Protein AF-A0A182T1Q7-F1 (afdb_monomer)

pLDDT: mean 73.11, std 17.96, range [37.94, 95.44]

Solvent-accessible surface area (backbone atoms only — not comparable to full-a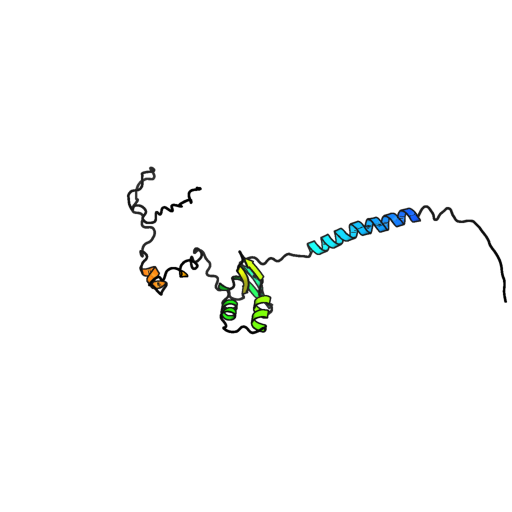tom values): 12013 Å² total; per-residue (Å²): 140,80,90,78,86,77,90,84,83,87,88,81,84,71,78,68,68,71,58,58,62,63,55,55,53,56,60,60,55,50,55,68,52,49,52,57,51,53,50,51,53,54,54,72,70,57,73,84,77,73,49,47,85,74,28,81,38,66,34,89,87,69,46,68,22,32,18,35,48,42,86,34,19,61,66,58,40,56,60,69,68,46,95,71,76,52,72,66,54,52,53,48,57,61,63,26,47,44,39,68,57,98,90,40,60,21,28,42,23,74,71,55,64,70,73,82,71,91,58,86,78,81,76,65,89,67,58,85,82,51,93,62,95,59,92,45,77,64,60,57,53,69,72,48,72,92,72,76,88,73,61,77,77,88,71,81,96,75,80,73,83,82,61,92,70,36,57,72,84,72,79,86,87,82,86,85,77,82,80,86,126

Radius of gyration: 37.59 Å; Cα contacts (8 Å, |Δi|>4): 127; chains: 1; bounding box: 82×81×107 Å

Mean predicted aligned error: 21.12 Å

Nearest PDB structures (foldseek):
  2xxl-assembly2_B  TM=9.310E-01  e=2.106E-04  Drosophila melanogaster
  2ikd-assembly1_A  TM=7.292E-01  e=1.838E-03  Manduca sexta

Structure (mmCIF, N/CA/C/O backbone):
data_AF-A0A182T1Q7-F1
#
_entry.id   AF-A0A182T1Q7-F1
#
loop_
_atom_site.group_PDB
_atom_site.id
_atom_site.type_symbol
_atom_site.label_atom_id
_atom_site.label_alt_id
_atom_site.label_comp_id
_atom_site.label_asym_id
_atom_site.label_entity_id
_atom_site.label_seq_id
_atom_site.pdbx_PDB_ins_code
_atom_site.Cartn_x
_atom_site.Cartn_y
_atom_site.Cartn_z
_atom_site.occupancy
_atom_site.B_iso_or_equiv
_atom_site.auth_seq_id
_atom_site.auth_comp_id
_atom_site.auth_asym_id
_atom_site.auth_atom_id
_atom_site.pdbx_PDB_model_num
ATOM 1 N N . MET A 1 1 ? 41.523 34.444 76.329 1.00 39.97 1 MET A N 1
ATOM 2 C CA . MET A 1 1 ? 41.908 35.821 75.942 1.00 39.97 1 MET A CA 1
ATOM 3 C C . MET A 1 1 ? 41.413 36.038 74.516 1.00 39.97 1 MET A C 1
ATOM 5 O O . MET A 1 1 ? 41.794 35.246 73.678 1.00 39.97 1 MET A O 1
ATOM 9 N N . ASN A 1 2 ? 40.506 36.943 74.156 1.00 37.94 2 ASN A N 1
ATOM 10 C CA . ASN A 1 2 ? 40.087 38.202 74.760 1.00 37.94 2 ASN A CA 1
ATOM 11 C C . ASN A 1 2 ? 38.593 38.455 74.512 1.00 37.94 2 ASN A C 1
ATOM 13 O O . ASN A 1 2 ? 38.055 38.093 73.469 1.00 37.94 2 ASN A O 1
ATOM 17 N N . TRP A 1 3 ? 37.972 39.114 75.486 1.00 41.25 3 TRP A N 1
ATOM 18 C CA . TRP A 1 3 ? 36.783 39.941 75.320 1.00 41.25 3 TRP A CA 1
ATOM 19 C C . TRP A 1 3 ? 37.101 41.145 74.434 1.00 41.25 3 TRP A C 1
ATOM 21 O O . TRP A 1 3 ? 38.115 41.781 74.688 1.00 41.25 3 TRP A O 1
ATOM 31 N N . TRP A 1 4 ? 36.204 41.503 73.514 1.00 43.41 4 TRP A N 1
ATOM 32 C CA . TRP A 1 4 ? 35.824 42.895 73.247 1.00 43.41 4 TRP A CA 1
ATOM 33 C C . TRP A 1 4 ? 34.365 42.930 72.759 1.00 43.41 4 TRP A C 1
ATOM 35 O O . TRP A 1 4 ? 34.015 42.395 71.712 1.00 43.41 4 TRP A O 1
ATOM 45 N N . ASN A 1 5 ? 33.535 43.543 73.604 1.00 45.47 5 ASN A N 1
ATOM 46 C CA . ASN A 1 5 ? 32.266 44.229 73.332 1.00 45.47 5 ASN A CA 1
ATOM 47 C C . ASN A 1 5 ? 32.398 45.194 72.120 1.00 45.47 5 ASN A C 1
ATOM 49 O O . ASN A 1 5 ? 33.513 45.493 71.717 1.00 45.47 5 ASN A O 1
ATOM 53 N N . CYS A 1 6 ? 31.393 45.830 71.516 1.00 40.25 6 CYS A N 1
ATOM 54 C CA . CYS A 1 6 ? 29.957 46.001 71.723 1.00 40.25 6 CYS A CA 1
ATOM 55 C C . CYS A 1 6 ? 29.395 46.651 70.436 1.00 40.25 6 CYS A C 1
ATOM 57 O O . CYS A 1 6 ? 30.120 47.353 69.741 1.00 40.25 6 CYS A O 1
ATOM 59 N N . LEU A 1 7 ? 28.099 46.443 70.196 1.00 42.62 7 LEU A N 1
ATOM 60 C CA . LEU A 1 7 ? 27.113 47.357 69.590 1.00 42.62 7 LEU A CA 1
ATOM 61 C C . LEU A 1 7 ? 27.583 48.692 68.959 1.00 42.62 7 LEU A C 1
ATOM 63 O O . LEU A 1 7 ? 28.030 49.579 69.677 1.00 42.62 7 LEU A O 1
ATOM 67 N N . ASP A 1 8 ? 27.201 48.901 67.694 1.00 41.19 8 ASP A N 1
ATOM 68 C CA . ASP A 1 8 ? 26.557 50.146 67.225 1.00 41.19 8 ASP A CA 1
ATOM 69 C C . ASP A 1 8 ? 25.638 49.805 66.033 1.00 41.19 8 ASP A C 1
ATOM 71 O O . ASP A 1 8 ? 26.082 49.384 64.969 1.00 41.19 8 ASP A O 1
ATOM 75 N N . ARG A 1 9 ? 24.368 49.476 66.281 1.00 41.75 9 ARG A N 1
ATOM 76 C CA . ARG A 1 9 ? 23.187 50.338 66.096 1.00 41.75 9 ARG A CA 1
ATOM 77 C C . ARG A 1 9 ? 23.256 51.384 64.971 1.00 41.75 9 ARG A C 1
ATOM 79 O O . ARG A 1 9 ? 23.840 52.444 65.085 1.00 41.75 9 ARG A O 1
ATOM 86 N N . THR A 1 10 ? 22.377 51.117 64.004 1.00 47.59 10 THR A N 1
ATOM 87 C CA . THR A 1 10 ? 21.448 52.064 63.366 1.00 47.59 10 THR A CA 1
ATOM 88 C C . THR A 1 10 ? 22.014 53.044 62.355 1.00 47.59 10 THR A C 1
ATOM 90 O O . THR A 1 10 ? 22.507 54.103 62.713 1.00 47.59 10 THR A O 1
ATOM 93 N N . GLY A 1 11 ? 21.724 52.768 61.082 1.00 43.47 11 GLY A N 1
ATOM 94 C CA . GLY A 1 11 ? 21.575 53.841 60.108 1.00 43.47 11 GLY A CA 1
ATOM 95 C C . GLY A 1 11 ? 21.734 53.443 58.653 1.00 43.47 11 GLY A C 1
ATOM 96 O O . GLY A 1 11 ? 22.524 54.090 57.996 1.00 43.47 11 GLY A O 1
ATOM 97 N N . ASP A 1 12 ? 21.018 52.430 58.142 1.00 42.16 12 ASP A N 1
ATOM 98 C CA . ASP A 1 12 ? 20.758 52.382 56.689 1.00 42.16 12 ASP A CA 1
ATOM 99 C C . ASP A 1 12 ? 19.610 51.423 56.313 1.00 42.16 12 ASP A C 1
ATOM 101 O O . ASP A 1 12 ? 19.779 50.390 55.672 1.00 42.16 12 ASP A O 1
ATOM 105 N N . ARG A 1 13 ? 18.411 51.684 56.850 1.00 45.72 13 ARG A N 1
ATOM 106 C CA . ARG A 1 13 ? 17.224 50.813 56.698 1.00 45.72 13 ARG A CA 1
ATOM 107 C C . ARG A 1 13 ? 16.236 51.314 55.637 1.00 45.72 13 ARG A C 1
ATOM 109 O O . ARG A 1 13 ? 15.153 50.749 55.523 1.00 45.72 13 ARG A O 1
ATOM 116 N N . SER A 1 14 ? 16.576 52.360 54.887 1.00 49.84 14 SER A N 1
ATOM 117 C CA . SER A 1 14 ? 15.595 53.073 54.057 1.00 49.84 14 SER A CA 1
ATOM 118 C C . SER A 1 14 ? 15.731 52.801 52.556 1.00 49.84 14 SER A C 1
ATOM 120 O O . SER A 1 14 ? 14.705 52.727 51.886 1.00 49.84 14 SER A O 1
ATOM 122 N N . ASP A 1 15 ? 16.933 52.523 52.040 1.00 47.25 15 ASP A N 1
ATOM 123 C CA . ASP A 1 15 ? 17.141 52.390 50.585 1.00 47.25 15 ASP A CA 1
ATOM 124 C C . ASP A 1 15 ? 17.057 50.947 50.051 1.00 47.25 15 ASP A C 1
ATOM 126 O O . ASP A 1 15 ? 16.877 50.726 48.857 1.00 47.25 15 ASP A O 1
ATOM 130 N N . GLN A 1 16 ? 17.081 49.928 50.917 1.00 48.19 16 GLN A N 1
ATOM 131 C CA . GLN A 1 16 ? 17.011 48.517 50.489 1.00 48.19 16 GLN A CA 1
ATOM 132 C C . GLN A 1 16 ? 15.588 47.943 50.361 1.00 48.19 16 GLN A C 1
ATOM 134 O O . GLN A 1 16 ? 15.412 46.846 49.826 1.00 48.19 16 GLN A O 1
ATOM 139 N N . LEU A 1 17 ? 14.553 48.649 50.828 1.00 51.19 17 LEU A N 1
ATOM 140 C CA . LEU A 1 17 ? 13.177 48.125 50.848 1.00 51.19 17 LEU A CA 1
ATOM 141 C C . LEU A 1 17 ? 12.386 48.365 49.548 1.00 51.19 17 LEU A C 1
ATOM 143 O O . LEU A 1 17 ? 11.387 47.679 49.328 1.00 51.19 17 LEU A O 1
ATOM 147 N N . ALA A 1 18 ? 12.837 49.261 48.663 1.00 49.56 18 ALA A N 1
ATOM 148 C CA . ALA A 1 18 ? 12.170 49.523 47.381 1.00 49.56 18 ALA A CA 1
ATOM 149 C C . ALA A 1 18 ? 12.603 48.566 46.247 1.00 49.56 18 ALA A C 1
ATOM 151 O O . ALA A 1 18 ? 11.794 48.249 45.376 1.00 49.56 18 ALA A O 1
ATOM 152 N N . ASP A 1 19 ? 13.830 48.033 46.281 1.00 52.00 19 ASP A N 1
ATOM 153 C CA . ASP A 1 19 ? 14.370 47.201 45.190 1.00 52.00 19 ASP A CA 1
ATOM 154 C C . ASP A 1 19 ? 14.088 45.694 45.333 1.00 52.00 19 ASP A C 1
ATOM 156 O O . ASP A 1 19 ? 14.024 44.960 44.339 1.00 52.00 19 ASP A O 1
ATOM 160 N N . ALA A 1 20 ? 13.856 45.205 46.554 1.00 51.69 20 ALA A N 1
ATOM 161 C CA . ALA A 1 20 ? 13.670 43.773 46.806 1.00 51.69 20 ALA A CA 1
ATOM 162 C C . ALA A 1 20 ? 12.328 43.226 46.274 1.00 51.69 20 ALA A C 1
ATOM 164 O O . ALA A 1 20 ? 12.230 42.054 45.897 1.00 51.69 20 ALA A O 1
ATOM 165 N N . THR A 1 21 ? 11.289 44.062 46.197 1.00 54.34 21 THR A N 1
ATOM 166 C CA . THR A 1 21 ? 9.942 43.635 45.780 1.00 54.34 21 THR A CA 1
ATOM 167 C C . THR A 1 21 ? 9.787 43.587 44.255 1.00 54.34 21 THR A C 1
ATOM 169 O O . THR A 1 21 ? 9.133 42.680 43.735 1.00 54.34 21 THR A O 1
ATOM 172 N N . ALA A 1 22 ? 10.470 44.465 43.509 1.00 50.81 22 ALA A N 1
ATOM 173 C CA . ALA A 1 22 ? 10.460 44.461 42.041 1.00 50.81 22 ALA A CA 1
ATOM 174 C C . ALA A 1 22 ? 11.240 43.274 41.437 1.00 50.81 22 ALA A C 1
ATOM 176 O O . ALA A 1 22 ? 10.874 42.738 40.383 1.00 50.81 22 ALA A O 1
ATOM 177 N N . GLN A 1 23 ? 12.303 42.824 42.113 1.00 53.75 23 GLN A N 1
ATOM 178 C CA . GLN A 1 23 ? 13.148 41.721 41.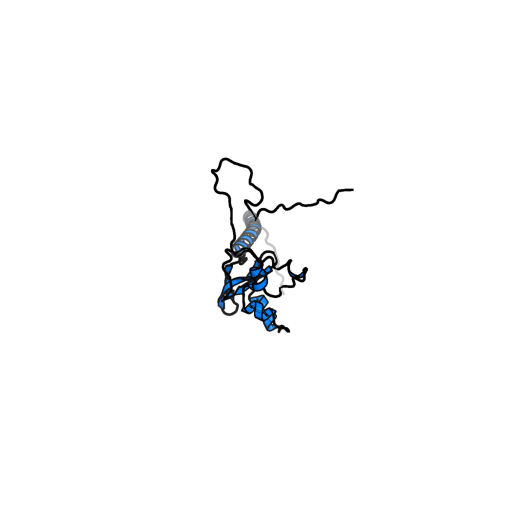643 1.00 53.75 23 GLN A CA 1
ATOM 179 C C . GLN A 1 23 ? 12.527 40.335 41.896 1.00 53.75 23 GLN A C 1
ATOM 181 O O . GLN A 1 23 ? 12.734 39.422 41.092 1.00 53.75 23 GLN A O 1
ATOM 186 N N . ALA A 1 24 ? 11.720 40.170 42.951 1.00 46.28 24 ALA A N 1
ATOM 187 C CA . ALA A 1 24 ? 11.065 38.898 43.273 1.00 46.28 24 ALA A CA 1
ATOM 188 C C . ALA A 1 24 ? 9.887 38.567 42.334 1.00 46.28 24 ALA A C 1
ATOM 190 O O . ALA A 1 24 ? 9.708 37.409 41.947 1.00 46.28 24 ALA A O 1
ATOM 191 N N . VAL A 1 25 ? 9.130 39.576 41.885 1.00 47.03 25 VAL A N 1
ATOM 192 C CA . VAL A 1 25 ? 8.010 39.379 40.944 1.00 47.03 25 VAL A CA 1
ATOM 193 C C . VAL A 1 25 ? 8.519 39.002 39.547 1.00 47.03 25 VAL A C 1
ATOM 195 O O . VAL A 1 25 ? 7.978 38.084 38.930 1.00 47.03 25 VAL A O 1
ATOM 198 N N . ARG A 1 26 ? 9.616 39.619 39.075 1.00 49.84 26 ARG A N 1
ATOM 199 C CA . ARG A 1 26 ? 10.231 39.304 37.766 1.00 49.84 26 ARG A CA 1
ATOM 200 C C . ARG A 1 26 ? 10.776 37.878 37.673 1.00 49.84 26 ARG A C 1
ATOM 202 O O . ARG A 1 26 ? 10.711 37.274 36.607 1.00 49.84 26 ARG A O 1
ATOM 209 N N . ARG A 1 27 ? 11.296 37.317 38.768 1.00 48.81 27 ARG A N 1
ATOM 210 C CA . ARG A 1 27 ? 11.850 35.950 38.774 1.00 48.81 27 ARG A CA 1
ATOM 211 C C . ARG A 1 27 ? 10.756 34.878 38.723 1.00 48.81 27 ARG A C 1
ATOM 213 O O . ARG A 1 27 ? 10.942 33.854 38.070 1.00 48.81 27 ARG A O 1
ATOM 220 N N . HIS A 1 28 ? 9.594 35.134 39.328 1.00 47.16 28 HIS A N 1
ATOM 221 C CA . HIS A 1 28 ? 8.472 34.191 39.321 1.00 47.16 28 HIS A CA 1
ATOM 222 C C . HIS A 1 28 ? 7.594 34.254 38.060 1.00 47.16 28 HIS A C 1
ATOM 224 O O . HIS A 1 28 ? 7.063 33.221 37.649 1.00 47.16 28 HIS A O 1
ATOM 230 N N . THR A 1 29 ? 7.450 35.414 37.411 1.00 52.25 29 THR A N 1
ATOM 231 C CA . THR A 1 29 ? 6.648 35.546 36.177 1.00 52.25 29 THR A CA 1
ATOM 232 C C . THR A 1 29 ? 7.379 35.035 34.934 1.00 52.25 29 THR A C 1
ATOM 234 O O . THR A 1 29 ? 6.758 34.409 34.076 1.00 52.25 29 THR A O 1
ATOM 237 N N . MET A 1 30 ? 8.704 35.204 34.867 1.00 54.91 30 MET A N 1
ATOM 238 C CA . MET A 1 30 ? 9.536 34.698 33.765 1.00 54.91 30 MET A CA 1
ATOM 239 C C . MET A 1 30 ? 9.567 33.163 33.727 1.00 54.91 30 MET A C 1
ATOM 241 O O . MET A 1 30 ? 9.506 32.572 32.657 1.00 54.91 30 MET A O 1
ATOM 245 N N . SER A 1 31 ? 9.570 32.495 34.885 1.00 59.06 31 SER A N 1
ATOM 246 C CA . SER A 1 31 ? 9.581 31.025 34.975 1.00 59.06 31 SER A CA 1
ATOM 247 C C . SER A 1 31 ? 8.312 30.374 34.400 1.00 59.06 31 SER A C 1
ATOM 249 O O . SER A 1 31 ? 8.393 29.335 33.743 1.00 59.06 31 SER A O 1
ATOM 251 N N . LYS A 1 32 ? 7.146 31.016 34.566 1.00 62.12 32 LYS A N 1
ATOM 252 C CA . LYS A 1 32 ? 5.862 30.498 34.064 1.00 62.12 32 LYS A CA 1
ATOM 253 C C . LYS A 1 32 ? 5.649 30.692 32.563 1.00 62.12 32 LYS A C 1
ATOM 255 O O . LYS A 1 32 ? 4.835 29.973 32.000 1.00 62.12 32 LYS A O 1
ATOM 260 N N . LEU A 1 33 ? 6.358 31.626 31.925 1.00 64.25 33 LEU A N 1
ATOM 261 C CA . LEU A 1 33 ? 6.301 31.857 30.474 1.00 64.25 33 LEU A CA 1
ATOM 262 C C . LEU A 1 33 ? 7.443 31.156 29.727 1.00 64.25 33 LEU A C 1
ATOM 264 O O . LEU A 1 33 ? 7.256 30.710 28.600 1.00 64.25 33 LEU A O 1
ATOM 268 N N . VAL A 1 34 ? 8.599 30.973 30.366 1.00 77.38 34 VAL A N 1
ATOM 269 C CA . VAL A 1 34 ? 9.738 30.253 29.775 1.00 77.38 34 VAL A CA 1
ATOM 270 C C . VAL A 1 34 ? 9.418 28.773 29.558 1.00 77.38 34 VAL A C 1
ATOM 272 O O . VAL A 1 34 ? 9.753 28.239 28.507 1.00 77.38 34 VAL A O 1
ATOM 275 N N . TRP A 1 35 ? 8.722 28.122 30.495 1.00 75.88 35 TRP A N 1
ATOM 276 C CA . TRP A 1 35 ? 8.322 26.717 30.356 1.00 75.88 35 TRP A CA 1
ATOM 277 C C . TRP A 1 35 ? 7.387 26.447 29.159 1.00 75.88 35 TRP A C 1
ATOM 279 O O . TRP A 1 35 ? 7.717 25.577 28.353 1.00 75.88 35 TRP A O 1
ATOM 289 N N . PRO A 1 36 ? 6.264 27.174 28.957 1.00 77.62 36 PRO A N 1
ATOM 290 C CA . PRO A 1 36 ? 5.416 26.966 27.788 1.00 77.62 36 PRO A CA 1
ATOM 291 C C . PRO A 1 36 ? 6.125 27.333 26.484 1.00 77.62 36 PRO A C 1
ATOM 293 O O . PRO A 1 36 ? 5.906 26.641 25.500 1.00 77.62 36 PRO A O 1
ATOM 296 N N . ILE A 1 37 ? 7.011 28.339 26.465 1.00 81.88 37 ILE A N 1
ATOM 297 C CA . ILE A 1 37 ? 7.814 28.672 25.275 1.00 81.88 37 ILE A CA 1
ATOM 298 C C . ILE A 1 37 ? 8.792 27.535 24.936 1.00 81.88 37 ILE A C 1
ATOM 300 O O . ILE A 1 37 ? 8.884 27.140 23.777 1.00 81.88 37 ILE A O 1
ATOM 304 N N . LEU A 1 38 ? 9.470 26.954 25.931 1.00 80.75 38 LEU A N 1
ATOM 305 C CA . LEU A 1 38 ? 10.352 25.794 25.746 1.00 80.75 38 LEU A CA 1
ATOM 306 C C . LEU A 1 38 ? 9.593 24.572 25.221 1.00 80.75 38 LEU A C 1
ATOM 308 O O . LEU A 1 38 ? 10.058 23.918 24.290 1.00 80.75 38 LEU A O 1
ATOM 312 N N . VAL A 1 39 ? 8.413 24.290 25.781 1.00 85.31 39 VAL A N 1
ATOM 313 C CA . VAL A 1 39 ? 7.543 23.200 25.319 1.00 85.31 39 VAL A CA 1
ATOM 314 C C . VAL A 1 39 ? 7.055 23.464 23.891 1.00 85.31 39 VAL A C 1
ATOM 316 O O . VAL A 1 39 ? 7.108 22.556 23.066 1.00 85.31 39 VAL A O 1
ATOM 319 N N . LEU A 1 40 ? 6.651 24.695 23.560 1.00 81.81 40 LEU A N 1
ATOM 320 C CA . LEU A 1 40 ? 6.215 25.056 22.208 1.00 81.81 40 LEU A CA 1
ATOM 321 C C . LEU A 1 40 ? 7.348 24.890 21.183 1.00 81.81 40 LEU A C 1
ATOM 323 O O . LEU A 1 40 ? 7.123 24.334 20.111 1.00 81.81 40 LEU A O 1
ATOM 327 N N . CYS A 1 41 ? 8.569 25.316 21.524 1.00 81.56 41 CYS A N 1
ATOM 328 C CA . CYS A 1 41 ? 9.751 25.131 20.680 1.00 81.56 41 CYS A CA 1
ATOM 329 C C . CYS A 1 41 ? 10.088 23.645 20.490 1.00 81.56 41 CYS A C 1
ATOM 331 O O . CYS A 1 41 ? 10.329 23.216 19.365 1.00 81.56 41 CYS A O 1
ATOM 333 N N . LEU A 1 42 ? 10.054 22.841 21.558 1.00 80.12 42 LEU A N 1
ATOM 334 C CA . LEU A 1 42 ? 10.273 21.392 21.475 1.00 80.12 42 LEU A CA 1
ATOM 335 C C . LEU A 1 42 ? 9.255 20.725 20.539 1.00 80.12 42 LEU A C 1
ATOM 337 O O . LEU A 1 42 ? 9.648 19.962 19.659 1.00 80.12 42 LEU A O 1
ATOM 341 N N . VAL A 1 43 ? 7.968 21.062 20.671 1.00 79.75 43 VAL A N 1
ATOM 342 C CA . VAL A 1 43 ? 6.892 20.522 19.822 1.00 79.75 43 VAL A CA 1
ATOM 343 C C . VAL A 1 43 ? 7.016 20.997 18.369 1.00 79.75 43 VAL A C 1
ATOM 345 O O . VAL A 1 43 ? 6.777 20.210 17.460 1.00 79.75 43 VAL A O 1
ATOM 348 N N . ALA A 1 44 ? 7.458 22.233 18.118 1.00 76.62 44 ALA A N 1
ATOM 349 C CA . ALA A 1 44 ? 7.665 22.749 16.759 1.00 76.62 44 ALA A CA 1
ATOM 350 C C . ALA A 1 44 ? 8.807 22.044 15.998 1.00 76.62 44 ALA A C 1
ATOM 352 O O . ALA A 1 44 ? 8.807 22.016 14.765 1.00 76.62 44 ALA A O 1
ATOM 353 N N . HIS A 1 45 ? 9.768 21.453 16.714 1.00 74.25 45 HIS A N 1
ATOM 354 C CA . HIS A 1 45 ? 10.844 20.652 16.122 1.00 74.25 45 HIS A CA 1
ATOM 355 C C . HIS A 1 45 ? 10.493 19.164 15.972 1.00 74.25 45 HIS A C 1
ATOM 357 O O . HIS A 1 45 ? 11.180 18.445 15.243 1.00 74.25 45 HIS A O 1
ATOM 363 N N . LEU A 1 46 ? 9.408 18.699 16.596 1.00 68.38 46 LEU A N 1
ATOM 364 C CA . LEU A 1 46 ? 8.858 17.368 16.366 1.00 68.38 46 LEU A CA 1
ATOM 365 C C . LEU A 1 46 ? 8.057 17.390 15.065 1.00 68.38 46 LEU A C 1
ATOM 367 O O . LEU A 1 46 ? 6.882 17.738 15.041 1.00 68.38 46 LEU A O 1
ATOM 371 N N . LYS A 1 47 ? 8.694 17.001 13.959 1.00 64.50 47 LYS A N 1
ATOM 372 C CA . LYS A 1 47 ? 7.969 16.656 12.734 1.00 64.50 47 LYS A CA 1
ATOM 373 C C . LYS A 1 47 ? 7.365 15.263 12.926 1.00 64.50 47 LYS A C 1
ATOM 375 O O . LYS A 1 47 ? 8.134 14.302 12.961 1.00 64.50 47 LYS A O 1
ATOM 380 N N . PRO A 1 48 ? 6.035 15.102 13.039 1.00 57.25 48 PRO A N 1
ATOM 381 C CA . PRO A 1 48 ? 5.444 13.777 12.991 1.00 57.25 48 PRO A CA 1
ATOM 382 C C . PRO A 1 48 ? 5.574 13.263 11.554 1.00 57.25 48 PRO A C 1
ATOM 384 O O . PRO A 1 48 ? 4.764 13.583 10.687 1.00 57.25 48 PRO A O 1
ATOM 387 N N . THR A 1 49 ? 6.619 12.490 11.265 1.00 56.88 49 THR A N 1
ATOM 388 C CA . THR A 1 49 ? 6.719 11.760 9.999 1.00 56.88 49 THR A CA 1
ATOM 389 C C . THR A 1 49 ? 5.875 10.501 10.117 1.00 56.88 49 THR A C 1
ATOM 391 O O . THR A 1 49 ? 6.384 9.416 10.384 1.00 56.88 49 THR A O 1
ATOM 394 N N . VAL A 1 50 ? 4.561 10.642 9.955 1.00 62.19 50 VAL A N 1
ATOM 395 C CA . VAL A 1 50 ? 3.737 9.489 9.592 1.00 62.19 50 VAL A CA 1
ATOM 396 C C . VAL A 1 50 ? 4.008 9.261 8.113 1.00 62.19 50 VAL A C 1
ATOM 398 O O . VAL A 1 50 ? 3.561 10.049 7.279 1.00 62.19 50 VAL A O 1
ATOM 401 N N . ALA A 1 51 ? 4.816 8.251 7.790 1.00 66.75 51 ALA A N 1
ATOM 402 C CA . ALA A 1 51 ? 5.058 7.912 6.398 1.00 66.75 51 ALA A CA 1
ATOM 403 C C . ALA A 1 51 ? 3.733 7.442 5.791 1.00 66.75 51 ALA A C 1
ATOM 405 O O . ALA A 1 51 ? 3.057 6.555 6.321 1.00 66.75 51 ALA A O 1
ATOM 406 N N . GLN A 1 52 ? 3.337 8.109 4.715 1.00 79.00 52 GLN A N 1
ATOM 407 C CA . GLN A 1 52 ? 2.126 7.785 3.981 1.00 79.00 52 GLN A CA 1
ATOM 408 C C . GLN A 1 52 ? 2.441 6.683 2.966 1.00 79.00 52 GLN A C 1
ATOM 410 O O . GLN A 1 52 ? 3.587 6.479 2.571 1.00 79.00 52 GLN A O 1
ATOM 415 N N . TYR A 1 53 ? 1.417 5.956 2.534 1.00 88.94 53 TYR A N 1
ATOM 416 C CA . TYR A 1 53 ? 1.557 5.002 1.438 1.00 88.94 53 TYR A CA 1
ATOM 417 C C . TYR A 1 53 ? 2.163 5.689 0.198 1.00 88.94 53 TYR A C 1
ATOM 419 O O . TYR A 1 53 ? 1.794 6.819 -0.120 1.00 88.94 53 TYR A O 1
ATOM 427 N N . LEU A 1 54 ? 3.113 5.028 -0.468 1.00 90.75 54 LEU A N 1
ATOM 428 C CA . LEU A 1 54 ? 3.927 5.566 -1.570 1.00 90.75 54 LEU A CA 1
ATOM 429 C C . LEU A 1 54 ? 4.854 6.748 -1.217 1.00 90.75 54 LEU A C 1
ATOM 431 O O . LEU A 1 54 ? 5.425 7.366 -2.118 1.00 90.75 54 LEU A O 1
ATOM 435 N N . SER A 1 55 ? 5.079 7.066 0.061 1.00 91.44 55 SER A N 1
ATOM 436 C CA . SER A 1 55 ? 6.066 8.093 0.417 1.00 91.44 55 SER A CA 1
ATOM 437 C C . SER A 1 55 ? 7.501 7.582 0.267 1.00 91.44 55 SER A C 1
ATOM 439 O O . SER A 1 55 ? 7.781 6.412 0.527 1.00 91.44 55 SER A O 1
ATOM 441 N N . SER A 1 56 ? 8.436 8.476 -0.062 1.00 91.94 56 SER A N 1
ATOM 442 C CA . SER A 1 56 ? 9.872 8.176 0.007 1.00 91.94 56 SER A CA 1
ATOM 443 C C . SER A 1 56 ? 10.294 7.851 1.445 1.00 91.94 56 SER A C 1
ATOM 445 O O . SER A 1 56 ? 9.804 8.465 2.397 1.00 91.94 56 SER A O 1
ATOM 447 N N . CYS A 1 57 ? 11.182 6.877 1.606 1.00 93.06 57 CYS A N 1
ATOM 448 C CA . CYS A 1 57 ? 11.738 6.449 2.8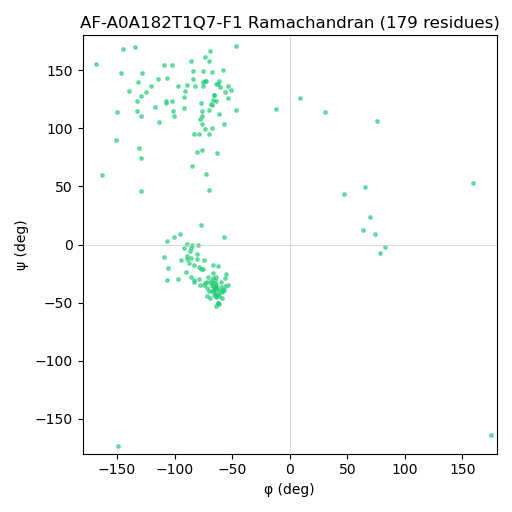87 1.00 93.06 57 CYS A CA 1
ATOM 449 C C . CYS A 1 57 ? 13.202 6.019 2.715 1.00 93.06 57 CYS A C 1
ATOM 451 O O . CYS A 1 57 ? 13.695 5.881 1.594 1.00 93.06 57 CYS A O 1
ATOM 453 N N . GLN A 1 58 ? 13.909 5.831 3.828 1.00 93.56 58 GLN A N 1
ATOM 454 C CA . GLN A 1 58 ? 15.285 5.343 3.839 1.00 93.56 58 GLN A CA 1
ATOM 455 C C . GLN A 1 58 ? 15.371 4.101 4.725 1.00 93.56 58 GLN A C 1
ATOM 457 O O . GLN A 1 58 ? 14.862 4.105 5.847 1.00 93.56 58 GLN A O 1
ATOM 462 N N . ASN A 1 59 ? 15.990 3.043 4.206 1.00 90.50 59 ASN A N 1
ATOM 463 C CA . ASN A 1 59 ? 16.226 1.809 4.946 1.00 90.50 59 ASN A CA 1
ATOM 464 C C . ASN A 1 59 ? 17.351 1.990 5.982 1.00 90.50 59 ASN A C 1
ATOM 466 O O . ASN A 1 59 ? 18.178 2.892 5.837 1.00 90.50 59 ASN A O 1
ATOM 470 N N . PRO A 1 60 ? 17.448 1.103 6.992 1.00 88.75 60 PRO A N 1
ATOM 471 C CA . PRO A 1 60 ? 18.560 1.084 7.947 1.00 88.75 60 PRO A CA 1
ATOM 472 C C . PRO A 1 60 ? 19.940 0.976 7.285 1.00 88.75 60 PRO A C 1
ATOM 474 O O . PRO A 1 60 ? 20.928 1.436 7.848 1.00 88.75 60 PRO A O 1
ATOM 477 N N . ASP A 1 61 ? 19.991 0.415 6.075 1.00 90.12 61 ASP A N 1
ATOM 478 C CA . ASP A 1 61 ? 21.202 0.285 5.260 1.00 90.12 61 ASP A CA 1
ATOM 479 C C . ASP A 1 61 ? 21.579 1.588 4.520 1.00 90.12 61 ASP A C 1
ATOM 481 O O . ASP A 1 61 ? 22.569 1.636 3.795 1.00 90.12 61 ASP A O 1
ATOM 485 N N . GLY A 1 62 ? 20.794 2.660 4.681 1.00 88.88 62 GLY A N 1
ATOM 486 C CA . GLY A 1 62 ? 21.000 3.958 4.029 1.00 88.88 62 GLY A CA 1
ATOM 487 C C . GLY A 1 62 ? 20.447 4.048 2.604 1.00 88.88 62 GLY A C 1
ATOM 488 O O . GLY A 1 62 ? 20.498 5.115 1.990 1.00 88.88 62 GLY A O 1
ATOM 489 N N . GLU A 1 63 ? 19.881 2.963 2.076 1.00 91.12 63 GLU A N 1
ATOM 490 C CA . GLU A 1 63 ? 19.280 2.941 0.743 1.00 91.12 63 GLU A CA 1
ATOM 491 C C . GLU A 1 63 ? 17.939 3.683 0.703 1.00 91.12 63 GLU A C 1
ATOM 493 O O . GLU A 1 63 ? 17.117 3.580 1.616 1.00 91.12 63 GLU A O 1
ATOM 498 N N . HIS A 1 64 ? 17.697 4.411 -0.389 1.00 92.75 64 HIS A N 1
ATOM 499 C CA . HIS A 1 64 ? 16.404 5.037 -0.650 1.00 92.75 64 HIS A CA 1
ATOM 500 C C . HIS A 1 64 ? 15.370 4.000 -1.098 1.00 92.75 64 HIS A C 1
ATOM 502 O O . HIS A 1 64 ? 15.656 3.126 -1.916 1.00 92.75 64 HIS A O 1
ATOM 508 N N . GLY A 1 65 ? 14.145 4.142 -0.603 1.00 93.06 65 GLY A N 1
ATOM 509 C CA . GLY A 1 65 ? 13.028 3.270 -0.931 1.00 93.06 65 GLY A CA 1
ATOM 510 C C . GLY A 1 65 ? 11.683 3.984 -0.890 1.00 93.06 65 GLY A C 1
ATOM 511 O O . GLY A 1 65 ? 11.588 5.202 -0.733 1.00 93.06 65 GLY A O 1
ATOM 512 N N . THR A 1 66 ? 10.626 3.194 -1.040 1.00 94.38 66 THR A N 1
ATOM 513 C CA . THR A 1 66 ? 9.231 3.632 -0.992 1.00 94.38 66 THR A CA 1
ATOM 514 C C . THR A 1 66 ? 8.496 2.898 0.124 1.00 94.38 66 THR A C 1
ATOM 516 O O . THR A 1 66 ? 8.660 1.688 0.289 1.00 94.38 66 THR A O 1
ATOM 519 N N . CYS A 1 67 ? 7.684 3.625 0.888 1.00 94.69 67 CYS A N 1
ATOM 520 C CA . CYS A 1 67 ? 6.859 3.079 1.958 1.00 94.69 67 CYS A CA 1
ATOM 521 C C . CYS A 1 67 ? 5.618 2.402 1.361 1.00 94.69 67 CYS A C 1
ATOM 523 O O . CYS A 1 67 ? 4.721 3.067 0.839 1.00 94.69 67 CYS A O 1
ATOM 525 N N . VAL A 1 68 ? 5.583 1.072 1.406 1.00 94.19 68 VAL A N 1
ATOM 526 C CA . VAL A 1 68 ? 4.582 0.235 0.723 1.00 94.19 68 VAL A CA 1
ATOM 527 C C . VAL A 1 68 ? 4.044 -0.853 1.644 1.00 94.19 68 VAL A C 1
ATOM 529 O O . VAL A 1 68 ? 4.573 -1.077 2.737 1.00 94.19 68 VAL A O 1
ATOM 532 N N . LEU A 1 69 ? 2.991 -1.555 1.224 1.00 92.62 69 LEU A N 1
ATOM 533 C CA . LEU A 1 69 ? 2.491 -2.704 1.975 1.00 92.62 69 LEU A CA 1
ATOM 534 C C . LEU A 1 69 ? 3.515 -3.843 1.945 1.00 92.62 69 LEU A C 1
ATOM 536 O O . LEU A 1 69 ? 4.200 -4.077 0.952 1.00 92.62 69 LEU A O 1
ATOM 540 N N . VAL A 1 70 ? 3.556 -4.635 3.015 1.00 91.69 70 VAL A N 1
ATOM 541 C CA . VAL A 1 70 ? 4.445 -5.807 3.114 1.00 91.69 70 VAL A CA 1
ATOM 542 C C . VAL A 1 70 ? 4.292 -6.771 1.926 1.00 91.69 70 VAL A C 1
ATOM 544 O O . VAL A 1 70 ? 5.276 -7.348 1.471 1.00 91.69 70 VAL A O 1
ATOM 54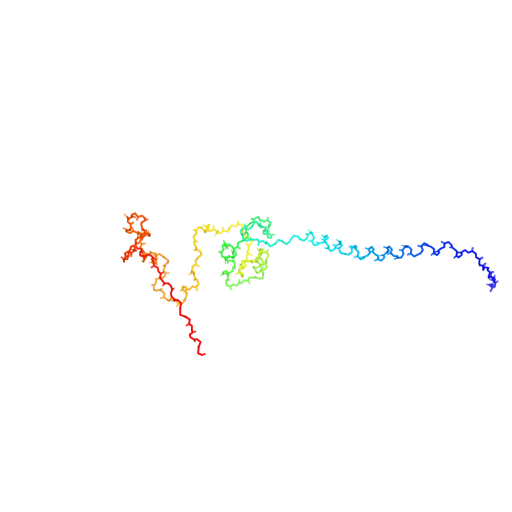7 N N . ARG A 1 71 ? 3.072 -6.921 1.391 1.00 89.38 71 ARG A N 1
ATOM 548 C CA . ARG A 1 71 ? 2.781 -7.781 0.228 1.00 89.38 71 ARG A CA 1
ATOM 549 C C . ARG A 1 71 ? 3.418 -7.273 -1.070 1.00 89.38 71 ARG A C 1
ATOM 551 O O . ARG A 1 71 ? 3.749 -8.078 -1.933 1.00 89.38 71 ARG A O 1
ATOM 558 N N . GLU A 1 72 ? 3.605 -5.963 -1.182 1.00 92.12 72 GLU A N 1
ATOM 559 C CA . GLU A 1 72 ? 4.150 -5.289 -2.364 1.00 92.12 72 GLU A CA 1
ATOM 560 C C . GLU A 1 72 ? 5.683 -5.257 -2.344 1.00 92.12 72 GLU A C 1
ATOM 562 O O . GLU A 1 72 ? 6.301 -4.955 -3.360 1.00 92.12 72 GLU A O 1
ATOM 567 N N . CYS A 1 73 ? 6.321 -5.594 -1.219 1.00 92.81 73 CYS A N 1
ATOM 568 C CA . CYS A 1 73 ? 7.772 -5.662 -1.113 1.00 92.81 73 CYS A CA 1
ATOM 569 C C . CYS A 1 73 ? 8.265 -7.117 -1.218 1.00 92.81 73 CYS A C 1
ATOM 571 O O . CYS A 1 73 ? 8.061 -7.898 -0.282 1.00 92.81 73 CYS A O 1
ATOM 573 N N . PRO A 1 74 ? 8.955 -7.511 -2.309 1.00 91.88 74 PRO A N 1
ATOM 574 C CA . PRO A 1 74 ? 9.429 -8.884 -2.493 1.00 91.88 74 PRO A CA 1
ATOM 575 C C . PRO A 1 74 ? 10.335 -9.364 -1.356 1.00 91.88 74 PRO A C 1
ATOM 577 O O . PRO A 1 74 ? 10.198 -10.501 -0.909 1.00 91.88 74 PRO A O 1
ATOM 580 N N . PHE A 1 75 ? 11.209 -8.485 -0.857 1.00 91.31 75 PHE A N 1
ATOM 581 C CA . PHE A 1 75 ? 12.113 -8.784 0.250 1.00 91.31 75 PHE A CA 1
ATOM 582 C C . PHE A 1 75 ? 11.352 -9.062 1.554 1.00 91.31 75 PHE A C 1
ATOM 584 O O . PHE A 1 75 ? 11.523 -10.122 2.153 1.00 91.31 75 PHE A O 1
ATOM 591 N N . ALA A 1 76 ? 10.465 -8.150 1.968 1.00 91.50 76 ALA A N 1
ATOM 592 C CA . ALA A 1 76 ? 9.7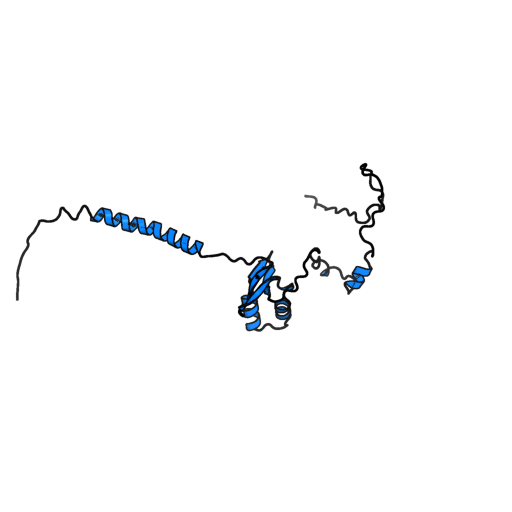06 -8.307 3.209 1.00 91.50 76 ALA A CA 1
ATOM 593 C C . ALA A 1 76 ? 8.786 -9.536 3.155 1.00 91.50 76 ALA A C 1
ATOM 595 O O . ALA A 1 76 ? 8.677 -10.279 4.131 1.00 91.50 76 ALA A O 1
ATOM 596 N N . ARG A 1 77 ? 8.181 -9.801 1.990 1.00 91.50 77 ARG A N 1
ATOM 597 C CA . ARG A 1 77 ? 7.386 -11.008 1.754 1.00 91.50 77 ARG A CA 1
ATOM 598 C C . ARG A 1 77 ? 8.232 -12.274 1.872 1.00 91.50 77 ARG A C 1
ATOM 600 O O . ARG A 1 77 ? 7.849 -13.176 2.606 1.00 91.50 77 ARG A O 1
ATOM 607 N N . ALA A 1 78 ? 9.381 -12.343 1.199 1.00 89.88 78 ALA A N 1
ATOM 608 C CA . ALA A 1 78 ? 10.273 -13.501 1.279 1.00 89.88 78 ALA A CA 1
ATOM 609 C C . ALA A 1 78 ? 10.758 -13.751 2.716 1.00 89.88 78 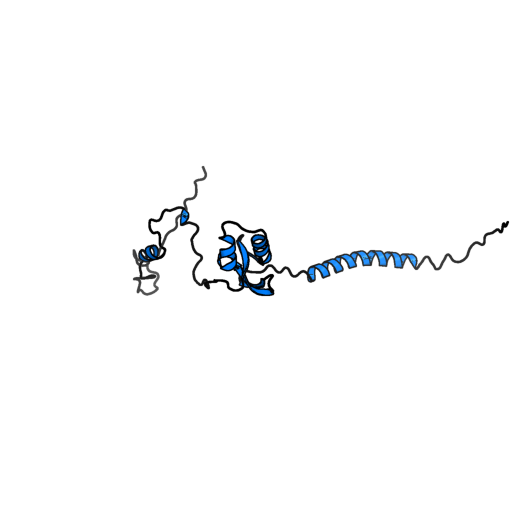ALA A C 1
ATOM 611 O O . ALA A 1 78 ? 10.853 -14.898 3.148 1.00 89.88 78 ALA A O 1
ATOM 612 N N . LEU A 1 79 ? 11.007 -12.679 3.471 1.00 90.00 79 LEU A N 1
ATOM 613 C CA . LEU A 1 79 ? 11.440 -12.756 4.860 1.00 90.00 79 LEU A CA 1
ATOM 614 C C . LEU A 1 79 ? 10.352 -13.322 5.781 1.00 90.00 79 LEU A C 1
ATOM 616 O O . LEU A 1 79 ? 10.662 -14.163 6.622 1.00 90.00 79 LEU A O 1
ATOM 620 N N . LEU A 1 80 ? 9.089 -12.931 5.574 1.00 88.75 80 LEU A N 1
ATOM 621 C CA . LEU A 1 80 ? 7.929 -13.469 6.299 1.00 88.75 80 LEU A CA 1
ATOM 622 C C . LEU A 1 80 ? 7.508 -14.876 5.856 1.00 88.75 80 LEU A C 1
ATOM 624 O O . LEU A 1 80 ? 6.847 -15.572 6.616 1.00 88.75 80 LEU A O 1
ATOM 628 N N . MET A 1 81 ? 7.880 -15.313 4.652 1.00 88.56 81 MET A N 1
ATOM 629 C CA . MET A 1 81 ? 7.586 -16.670 4.170 1.00 88.56 81 MET A CA 1
ATOM 630 C C . MET A 1 81 ? 8.565 -17.733 4.697 1.00 88.56 81 MET A C 1
ATOM 632 O O . MET A 1 81 ? 8.341 -18.925 4.481 1.00 88.56 81 MET A O 1
ATOM 636 N N . LYS A 1 82 ? 9.650 -17.343 5.379 1.00 89.94 82 LYS A N 1
ATOM 637 C CA . LYS A 1 82 ? 10.561 -18.298 6.029 1.00 89.94 82 LYS A CA 1
ATOM 638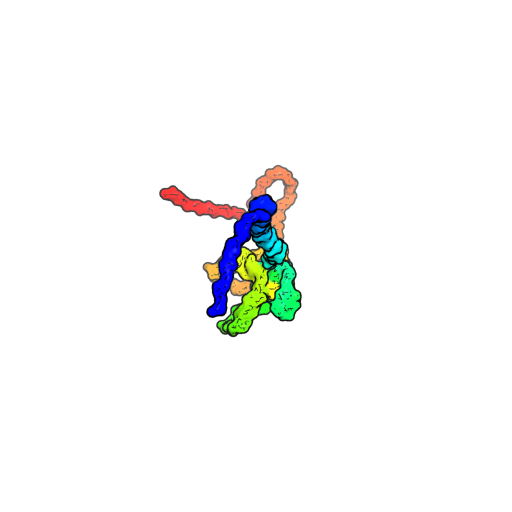 C C . LYS A 1 82 ? 9.819 -19.079 7.124 1.00 89.94 82 LYS A C 1
ATOM 640 O O . LYS A 1 82 ? 9.104 -18.490 7.920 1.00 89.94 82 LYS A O 1
ATOM 645 N N . GLN A 1 83 ? 10.053 -20.393 7.214 1.00 85.88 83 GLN A N 1
ATOM 646 C CA . GLN A 1 83 ? 9.446 -21.246 8.252 1.00 85.88 83 GLN A CA 1
ATOM 647 C C . GLN A 1 83 ? 9.906 -20.893 9.675 1.00 85.88 83 GLN A C 1
ATOM 649 O O . GLN A 1 83 ? 9.159 -21.074 10.631 1.00 85.88 83 GLN A O 1
ATOM 654 N N . GLN A 1 84 ? 11.137 -20.397 9.818 1.00 88.50 84 GLN A N 1
ATOM 655 C CA . GLN A 1 84 ? 11.704 -19.972 11.091 1.00 88.50 84 GLN A CA 1
ATOM 656 C C . GLN A 1 84 ? 12.361 -18.604 10.908 1.00 88.50 84 GLN A C 1
ATOM 658 O O . GLN A 1 84 ? 13.239 -18.440 10.059 1.00 88.50 84 GLN A O 1
ATOM 663 N N . HIS A 1 85 ? 11.939 -17.626 11.708 1.00 91.12 85 HIS A N 1
ATOM 664 C CA . HIS A 1 85 ? 12.536 -16.294 11.726 1.00 91.12 85 HIS A CA 1
ATOM 665 C C . HIS A 1 85 ? 13.643 -16.237 12.775 1.00 91.12 85 HIS A C 1
ATOM 667 O O . HIS A 1 85 ? 13.427 -16.562 13.946 1.00 91.12 85 HIS A O 1
ATOM 673 N N . SER A 1 86 ? 14.833 -15.810 12.361 1.00 92.25 86 SER A N 1
ATOM 674 C CA . SER A 1 86 ? 15.895 -15.452 13.298 1.00 92.25 86 SER A CA 1
ATOM 675 C C . SER A 1 86 ? 15.538 -14.154 14.030 1.00 92.25 86 SER A C 1
ATOM 677 O O . SER A 1 86 ? 14.779 -13.329 13.520 1.00 92.25 86 SER A O 1
ATOM 679 N N . ASN A 1 87 ? 16.139 -13.912 15.198 1.00 93.00 87 ASN A N 1
ATOM 680 C CA . ASN A 1 87 ? 15.995 -12.631 15.897 1.00 93.00 87 ASN A CA 1
ATOM 681 C C . ASN A 1 87 ? 16.419 -11.450 15.001 1.00 93.00 87 ASN A C 1
ATOM 683 O O . ASN A 1 87 ? 15.770 -10.408 14.998 1.00 93.00 87 ASN A O 1
ATOM 687 N N . ASN A 1 88 ? 17.440 -11.657 14.162 1.00 91.62 88 ASN A N 1
ATOM 688 C CA . ASN A 1 88 ? 17.894 -10.664 13.189 1.00 91.62 88 ASN A CA 1
ATOM 689 C C . ASN A 1 88 ? 16.839 -10.367 12.115 1.00 91.62 88 ASN A C 1
ATOM 691 O O . ASN A 1 88 ? 16.688 -9.212 11.731 1.00 91.62 88 ASN A O 1
ATOM 695 N N . ASP A 1 89 ? 16.089 -11.379 11.664 1.00 90.50 89 ASP A N 1
ATOM 696 C CA . ASP A 1 89 ? 15.024 -11.191 10.672 1.00 90.50 89 ASP A CA 1
ATOM 697 C C . ASP A 1 89 ? 13.910 -10.307 11.257 1.00 90.50 89 ASP A C 1
ATOM 699 O O . ASP A 1 89 ? 13.471 -9.352 10.618 1.00 90.50 89 ASP A O 1
ATOM 703 N N . ILE A 1 90 ? 13.500 -10.584 12.501 1.00 91.69 90 ILE A N 1
ATOM 704 C CA . ILE A 1 90 ? 12.471 -9.810 13.215 1.00 91.69 90 ILE A CA 1
ATOM 705 C C . ILE A 1 90 ? 12.940 -8.367 13.406 1.00 91.69 90 ILE A C 1
ATOM 707 O O . ILE A 1 90 ? 12.240 -7.429 13.024 1.00 91.69 90 ILE A O 1
ATOM 711 N N . ARG A 1 91 ? 14.159 -8.190 13.928 1.00 92.94 91 ARG A N 1
ATOM 712 C CA . ARG A 1 91 ? 14.754 -6.868 14.144 1.00 92.94 91 ARG A CA 1
ATOM 713 C C . ARG A 1 91 ? 14.857 -6.057 12.860 1.00 92.94 91 ARG A C 1
ATOM 715 O O . ARG A 1 91 ? 14.622 -4.851 12.896 1.00 92.94 91 ARG A O 1
ATOM 722 N N . TYR A 1 92 ? 15.201 -6.698 11.748 1.00 92.94 92 TYR A N 1
ATOM 723 C CA . TYR A 1 92 ? 15.293 -6.019 10.464 1.00 92.94 92 TYR A CA 1
ATOM 724 C C . TYR A 1 92 ? 13.909 -5.603 9.944 1.00 92.94 92 TYR A C 1
ATOM 726 O O . TYR A 1 92 ? 13.744 -4.447 9.563 1.00 92.94 92 TYR A O 1
ATOM 734 N N . ILE A 1 93 ? 12.895 -6.484 9.995 1.00 91.81 93 ILE A N 1
ATOM 735 C CA . ILE A 1 93 ? 11.511 -6.143 9.597 1.00 91.81 93 ILE A CA 1
ATOM 736 C C . ILE A 1 93 ? 10.962 -4.975 10.420 1.00 91.81 93 ILE A C 1
ATOM 738 O O . ILE A 1 93 ? 10.294 -4.091 9.880 1.00 91.81 93 ILE A O 1
ATOM 742 N N . GLU A 1 94 ? 11.234 -4.960 11.723 1.00 91.88 94 GLU A N 1
ATOM 743 C CA . GLU A 1 94 ? 10.837 -3.854 12.593 1.00 91.88 94 GLU A CA 1
ATOM 744 C C . GLU A 1 94 ? 11.570 -2.557 12.238 1.00 91.88 94 GLU A C 1
ATOM 746 O O . GLU A 1 94 ? 10.949 -1.496 12.227 1.00 91.88 94 GLU A O 1
ATOM 751 N N . ALA A 1 95 ? 12.859 -2.634 11.898 1.00 92.00 95 ALA A N 1
ATOM 752 C CA . ALA A 1 95 ? 13.665 -1.469 11.543 1.00 92.00 95 ALA A CA 1
ATOM 753 C C . ALA A 1 95 ? 13.255 -0.827 10.206 1.00 92.00 95 ALA A C 1
ATOM 755 O O . ALA A 1 95 ? 13.355 0.389 10.065 1.00 92.00 95 ALA A O 1
ATOM 756 N N . ILE A 1 96 ? 12.761 -1.611 9.242 1.00 93.38 96 ILE A N 1
ATOM 757 C CA . ILE A 1 96 ? 12.242 -1.086 7.966 1.00 93.38 96 ILE A CA 1
ATOM 758 C C . ILE A 1 96 ? 10.774 -0.639 8.048 1.00 93.38 96 ILE A C 1
ATOM 760 O O . ILE A 1 96 ? 10.216 -0.203 7.042 1.00 93.38 96 ILE A O 1
ATOM 764 N N . ARG A 1 97 ? 10.100 -0.750 9.202 1.00 93.69 97 ARG A N 1
ATOM 765 C CA . ARG A 1 97 ? 8.696 -0.331 9.343 1.00 93.69 97 ARG A CA 1
ATOM 766 C C . ARG A 1 97 ? 8.581 1.192 9.228 1.00 93.69 97 ARG A C 1
ATOM 768 O O . ARG A 1 97 ? 9.119 1.922 10.052 1.00 93.69 97 ARG A O 1
ATOM 775 N N . CYS A 1 98 ? 7.805 1.667 8.254 1.00 92.88 98 CYS A N 1
ATOM 776 C CA . CYS A 1 98 ? 7.617 3.102 8.003 1.00 92.88 98 CYS A CA 1
ATOM 777 C C . CYS A 1 98 ? 6.248 3.640 8.457 1.00 92.88 98 CYS A C 1
ATOM 779 O O . CYS A 1 98 ? 6.115 4.837 8.697 1.00 92.88 98 CYS A O 1
ATOM 781 N N . GLY A 1 99 ? 5.230 2.788 8.628 1.00 90.69 99 GLY A N 1
ATOM 782 C CA . GLY A 1 99 ? 3.903 3.240 9.053 1.00 90.69 99 GLY A CA 1
ATOM 783 C C . GLY A 1 99 ? 2.847 2.139 9.074 1.00 90.69 99 GLY A C 1
ATOM 784 O O . GLY A 1 99 ? 3.159 0.947 9.037 1.00 90.69 99 GLY A O 1
ATOM 785 N N . THR A 1 100 ? 1.580 2.548 9.130 1.00 90.19 100 THR A N 1
ATOM 786 C CA . THR A 1 100 ? 0.414 1.656 9.070 1.00 90.19 100 THR A CA 1
ATOM 787 C C . THR A 1 100 ? -0.692 2.273 8.216 1.00 90.19 100 THR A C 1
ATOM 789 O O . THR A 1 100 ? -1.054 3.426 8.444 1.00 90.19 100 THR A O 1
ATOM 792 N N . LEU A 1 101 ? -1.264 1.502 7.288 1.00 86.94 101 LEU A N 1
ATOM 793 C CA . LEU A 1 101 ? -2.396 1.888 6.438 1.00 86.94 101 LEU A CA 1
ATOM 794 C C . LEU A 1 101 ? -3.591 0.977 6.734 1.00 86.94 101 LEU A C 1
ATOM 796 O O . LEU A 1 101 ? -3.485 -0.230 6.540 1.00 86.94 101 LEU A O 1
ATOM 800 N N . GLU A 1 102 ? -4.714 1.532 7.200 1.00 81.69 102 GLU A N 1
ATOM 801 C CA . GLU A 1 102 ? -5.966 0.779 7.425 1.00 81.69 102 GLU A CA 1
ATOM 802 C C . GLU A 1 102 ? -5.765 -0.551 8.187 1.00 81.69 102 GLU A C 1
ATOM 804 O O . GLU A 1 102 ? -6.314 -1.580 7.806 1.00 81.69 102 GLU A O 1
ATOM 809 N N . THR A 1 103 ? -4.944 -0.549 9.249 1.00 83.19 103 THR A N 1
ATOM 810 C CA . THR A 1 103 ? -4.508 -1.713 10.073 1.00 83.19 103 THR A CA 1
ATOM 811 C C . THR A 1 103 ? -3.407 -2.610 9.492 1.00 83.19 103 THR A C 1
ATOM 813 O O . THR A 1 103 ? -2.867 -3.458 10.202 1.00 83.19 103 THR A O 1
ATOM 816 N N . LYS A 1 104 ? -2.995 -2.399 8.242 1.00 87.56 104 LYS A N 1
ATOM 817 C CA . LYS A 1 104 ? -1.881 -3.122 7.613 1.00 87.56 104 LYS A CA 1
ATOM 818 C C . LYS A 1 104 ? -0.559 -2.394 7.861 1.00 87.56 104 LYS A C 1
ATOM 820 O O . LYS A 1 104 ? -0.484 -1.173 7.755 1.00 87.56 104 LYS A O 1
ATOM 825 N N . ALA A 1 105 ? 0.498 -3.140 8.176 1.00 89.75 105 ALA A N 1
ATOM 826 C CA . ALA A 1 105 ? 1.836 -2.575 8.346 1.00 89.75 105 ALA A CA 1
ATOM 827 C C . ALA A 1 105 ? 2.449 -2.164 6.996 1.00 89.75 105 ALA A C 1
ATOM 829 O O . ALA A 1 105 ? 2.313 -2.881 6.000 1.00 89.75 105 ALA A O 1
ATOM 830 N N . LEU A 1 106 ? 3.149 -1.031 6.995 1.00 93.38 106 LEU A N 1
ATOM 831 C CA . LEU A 1 106 ? 3.939 -0.538 5.872 1.00 93.38 106 LEU A CA 1
ATOM 832 C C . LEU A 1 106 ? 5.432 -0.711 6.157 1.00 93.38 106 LEU A C 1
ATOM 834 O O . LEU A 1 106 ? 5.888 -0.510 7.289 1.00 93.38 106 LEU A O 1
ATOM 838 N N . VAL A 1 107 ? 6.190 -1.043 5.118 1.00 94.81 107 VAL A N 1
ATOM 839 C CA . VAL A 1 107 ? 7.645 -1.226 5.165 1.00 94.81 107 VAL A CA 1
ATOM 840 C C . VAL A 1 107 ? 8.325 -0.410 4.076 1.00 94.81 107 VAL A C 1
ATOM 842 O O . VAL A 1 107 ? 7.769 -0.202 2.996 1.00 94.81 107 VAL A O 1
ATOM 845 N N . CYS A 1 108 ? 9.533 0.055 4.366 1.00 95.44 108 CYS A N 1
ATOM 846 C CA . CYS A 1 108 ? 10.375 0.730 3.402 1.00 95.44 108 CYS A CA 1
ATOM 847 C C . CYS A 1 108 ? 11.012 -0.302 2.461 1.00 95.44 108 CYS A C 1
ATOM 849 O O . CYS A 1 108 ? 11.655 -1.257 2.901 1.00 95.44 108 CYS A O 1
ATOM 851 N N . CYS A 1 109 ? 10.764 -0.150 1.160 1.00 94.81 109 CYS A N 1
ATOM 852 C CA . CYS A 1 109 ? 11.192 -1.099 0.139 1.00 94.81 109 CYS A CA 1
ATOM 853 C C . CYS A 1 109 ? 11.933 -0.380 -0.989 1.00 94.81 109 CYS A C 1
ATOM 855 O O . CYS A 1 109 ? 11.408 0.569 -1.569 1.00 94.81 109 CYS A O 1
ATOM 857 N N . ASN A 1 110 ? 13.132 -0.845 -1.328 1.00 93.25 110 ASN A N 1
ATOM 858 C CA . ASN A 1 110 ? 13.942 -0.298 -2.421 1.00 93.25 110 ASN A CA 1
ATOM 859 C C . ASN A 1 110 ? 13.367 -0.643 -3.810 1.00 93.25 110 ASN A C 1
ATOM 861 O O . ASN A 1 110 ? 13.362 0.202 -4.701 1.00 93.25 110 ASN A O 1
ATOM 865 N N . ALA A 1 111 ? 12.817 -1.849 -3.979 1.00 88.69 111 ALA A N 1
ATOM 866 C CA . ALA A 1 111 ? 12.215 -2.323 -5.226 1.00 88.69 111 ALA A CA 1
ATOM 867 C C . ALA A 1 111 ? 10.804 -2.901 -4.990 1.00 88.69 111 ALA A C 1
ATOM 869 O O . ALA A 1 111 ? 10.624 -4.124 -4.977 1.00 88.69 111 ALA A O 1
ATOM 870 N N . PRO A 1 112 ? 9.788 -2.051 -4.761 1.00 86.75 112 PRO A N 1
ATOM 871 C CA . PRO A 1 112 ? 8.429 -2.524 -4.556 1.00 86.75 112 PRO A CA 1
ATOM 872 C C . PRO A 1 112 ? 7.797 -2.965 -5.886 1.00 86.75 112 PRO A C 1
ATOM 874 O O . PRO A 1 112 ? 7.894 -2.274 -6.900 1.00 86.75 112 PRO A O 1
ATOM 877 N N . ASN A 1 113 ? 7.100 -4.101 -5.883 1.00 85.81 113 ASN A N 1
ATOM 878 C CA . ASN A 1 113 ? 6.270 -4.540 -7.004 1.00 85.81 113 ASN A CA 1
ATOM 879 C C . ASN A 1 113 ? 4.888 -3.886 -6.898 1.00 85.81 113 ASN A C 1
ATOM 881 O O . ASN A 1 113 ? 3.886 -4.539 -6.606 1.00 85.81 113 ASN A O 1
ATOM 885 N N . ILE A 1 114 ? 4.856 -2.567 -7.084 1.00 76.56 114 ILE A N 1
ATOM 886 C CA . ILE A 1 114 ? 3.607 -1.818 -7.181 1.00 76.56 114 ILE A CA 1
ATOM 887 C C . ILE A 1 114 ? 3.151 -1.958 -8.625 1.00 76.56 114 ILE A C 1
ATOM 889 O O . ILE A 1 114 ? 3.583 -1.216 -9.510 1.00 76.56 114 ILE A O 1
ATOM 893 N N . THR A 1 115 ? 2.281 -2.928 -8.892 1.00 62.25 115 THR A N 1
ATOM 894 C CA . THR A 1 115 ? 1.467 -2.831 -10.100 1.00 62.25 115 THR A CA 1
ATOM 895 C C . THR A 1 115 ? 0.650 -1.561 -9.905 1.00 62.25 115 THR A C 1
ATOM 897 O O . THR A 1 115 ? -0.118 -1.485 -8.955 1.00 62.25 115 THR A O 1
ATOM 900 N N . ARG A 1 116 ? 0.892 -0.506 -10.692 1.00 51.25 116 ARG A N 1
ATOM 901 C CA . ARG A 1 116 ? 0.072 0.708 -10.625 1.00 51.25 116 ARG A CA 1
ATOM 902 C C . ARG A 1 116 ? -1.371 0.295 -10.888 1.00 51.25 116 ARG A C 1
ATOM 904 O O . ARG A 1 116 ? -1.752 -0.045 -12.004 1.00 51.25 116 ARG A O 1
ATOM 911 N N . THR A 1 117 ? -2.126 0.249 -9.809 1.00 42.25 117 THR A N 1
ATOM 912 C CA . THR A 1 117 ? -3.506 -0.188 -9.755 1.00 42.25 117 THR A CA 1
ATOM 913 C C . THR A 1 117 ? -4.391 0.923 -10.316 1.00 42.25 117 THR A C 1
ATOM 915 O O . THR A 1 117 ? -5.015 1.658 -9.565 1.00 42.25 117 THR A O 1
ATOM 918 N N . ASP A 1 118 ? -4.496 0.999 -11.643 1.00 43.78 118 ASP A N 1
ATOM 919 C CA . ASP A 1 118 ? -5.726 1.446 -12.323 1.00 43.78 118 ASP A CA 1
ATOM 920 C C . ASP A 1 118 ? -6.786 0.313 -12.331 1.00 43.78 118 ASP A C 1
ATOM 922 O O . ASP A 1 118 ? -7.739 0.325 -13.106 1.00 43.78 118 ASP A O 1
ATOM 926 N N . LYS A 1 119 ? -6.624 -0.719 -11.487 1.00 38.91 119 LYS A N 1
ATOM 927 C CA . LYS A 1 119 ? -7.399 -1.964 -11.527 1.00 38.91 119 LYS A CA 1
ATOM 928 C C . LYS A 1 119 ? -7.907 -2.360 -10.132 1.00 38.91 119 LYS A C 1
ATOM 930 O O . LYS A 1 119 ? -7.087 -2.674 -9.293 1.00 38.91 119 LYS A O 1
ATOM 935 N N . PRO A 1 120 ? -9.215 -2.391 -9.841 1.00 42.62 120 PRO A N 1
ATOM 936 C CA . PRO A 1 120 ? -9.714 -2.507 -8.470 1.00 42.62 120 PRO A CA 1
ATOM 937 C C . PRO A 1 120 ? -9.185 -3.730 -7.705 1.00 42.62 120 PRO A C 1
ATOM 939 O O . PRO A 1 120 ? -9.242 -4.851 -8.206 1.00 42.62 120 PRO A O 1
ATOM 942 N N . VAL A 1 121 ? -8.717 -3.437 -6.487 1.00 47.56 121 VAL A N 1
ATOM 943 C CA . VAL A 1 121 ? -8.406 -4.294 -5.332 1.00 47.56 121 VAL A CA 1
ATOM 944 C C . VAL A 1 121 ? -8.937 -5.724 -5.458 1.00 47.56 121 VAL A C 1
ATOM 946 O O . VAL A 1 121 ? -10.151 -5.943 -5.468 1.00 47.56 121 VAL A O 1
ATOM 949 N N . GLU A 1 122 ? -8.020 -6.696 -5.488 1.00 46.88 122 GLU A N 1
ATOM 950 C CA . GLU A 1 122 ? -8.320 -8.123 -5.426 1.00 46.88 122 GLU A CA 1
ATOM 951 C C . GLU A 1 122 ? -9.335 -8.452 -4.316 1.00 46.88 122 GLU A C 1
ATOM 953 O O . GLU A 1 122 ? -9.066 -8.341 -3.117 1.00 46.88 122 GLU A O 1
ATOM 958 N N . ALA A 1 123 ? -10.503 -8.938 -4.740 1.00 49.00 123 ALA A N 1
ATOM 959 C CA . ALA A 1 123 ? -11.521 -9.589 -3.922 1.00 49.00 123 ALA A CA 1
ATOM 960 C C . ALA A 1 123 ? -11.058 -10.982 -3.434 1.00 49.00 123 ALA A C 1
ATOM 962 O O . ALA A 1 123 ? -11.779 -11.972 -3.552 1.00 49.00 123 ALA A O 1
ATOM 963 N N . GLU A 1 124 ? -9.832 -11.091 -2.921 1.00 52.72 124 GLU A N 1
ATOM 964 C CA . GLU A 1 124 ? -9.226 -12.383 -2.577 1.00 52.72 124 GLU A CA 1
ATOM 965 C C . GLU A 1 124 ? -9.682 -12.954 -1.229 1.00 52.72 124 GLU A C 1
ATOM 967 O O . GLU A 1 124 ? -9.491 -14.139 -0.985 1.00 52.72 124 GLU A O 1
ATOM 972 N N . THR A 1 125 ? -10.363 -12.196 -0.367 1.00 46.41 125 THR A N 1
ATOM 973 C CA . THR A 1 125 ? -10.704 -12.695 0.981 1.00 46.41 125 THR A CA 1
ATOM 974 C C . THR A 1 125 ? -12.038 -13.446 1.093 1.00 46.41 125 THR A C 1
ATOM 976 O O . THR A 1 125 ? -12.379 -13.891 2.183 1.00 46.41 125 THR A O 1
ATOM 979 N N . ILE A 1 126 ? -12.804 -13.618 0.006 1.00 50.75 126 ILE A N 1
ATOM 980 C CA . ILE A 1 126 ? -14.055 -14.420 0.020 1.00 50.75 126 ILE A CA 1
ATOM 981 C C . ILE A 1 126 ? -13.897 -15.748 -0.750 1.00 50.75 126 ILE A C 1
ATOM 983 O O . ILE A 1 126 ? -14.727 -16.646 -0.632 1.00 50.75 126 ILE A O 1
ATOM 987 N N . ALA A 1 127 ? -12.800 -15.928 -1.493 1.00 49.00 127 ALA A N 1
ATOM 988 C CA . ALA A 1 127 ? -12.581 -17.120 -2.315 1.00 49.00 127 ALA A CA 1
ATOM 989 C C . ALA A 1 127 ? -12.207 -18.386 -1.516 1.00 49.00 127 ALA A C 1
ATOM 991 O O . ALA A 1 127 ? -12.260 -19.476 -2.074 1.00 49.00 127 ALA A O 1
ATOM 992 N N . GLU A 1 128 ? -11.856 -18.267 -0.232 1.00 49.44 128 GLU A N 1
ATOM 993 C CA . GLU A 1 128 ? -11.369 -19.395 0.581 1.00 49.44 128 GLU A CA 1
ATOM 994 C C . GLU A 1 128 ? -12.494 -20.219 1.246 1.00 49.44 128 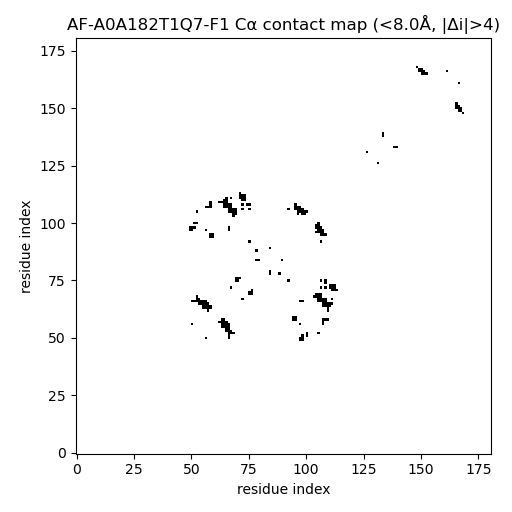GLU A C 1
ATOM 996 O O . GLU A 1 128 ? -12.236 -21.273 1.814 1.00 49.44 128 GLU A O 1
ATOM 1001 N N . LEU A 1 129 ? -13.761 -19.793 1.140 1.00 51.97 129 LEU A N 1
ATOM 1002 C CA . LEU A 1 129 ? -14.911 -20.521 1.712 1.00 51.97 129 LEU A CA 1
ATOM 1003 C C . LEU A 1 129 ? -15.789 -21.232 0.675 1.00 51.97 129 LEU A C 1
ATOM 1005 O O . LEU A 1 129 ? -16.795 -21.843 1.034 1.00 51.97 129 LEU A O 1
ATOM 1009 N N . VAL A 1 130 ? -15.419 -21.182 -0.603 1.00 51.44 130 VAL A N 1
ATOM 1010 C CA . VAL A 1 130 ? -16.089 -21.950 -1.654 1.00 51.44 130 VAL A CA 1
ATOM 1011 C C . VAL A 1 130 ? -15.014 -22.692 -2.420 1.00 51.44 130 VAL A C 1
ATOM 1013 O O . VAL A 1 130 ? -14.222 -22.079 -3.133 1.00 51.44 130 VAL A O 1
ATOM 1016 N N . GLU A 1 131 ? -14.989 -24.011 -2.260 1.00 52.16 131 GLU A N 1
ATOM 1017 C CA . GLU A 1 131 ? -14.146 -24.935 -3.012 1.00 52.16 131 GLU A CA 1
ATOM 1018 C C . GLU A 1 131 ? -14.535 -24.869 -4.499 1.00 52.16 131 GLU A C 1
ATOM 1020 O O . GLU A 1 131 ? -15.313 -25.661 -5.031 1.00 52.16 131 GLU A O 1
ATOM 1025 N N . ASN A 1 132 ? -14.059 -23.826 -5.176 1.00 57.19 132 ASN A N 1
ATOM 1026 C CA . ASN A 1 132 ? -14.212 -23.666 -6.606 1.00 57.19 132 ASN A CA 1
ATOM 1027 C C . ASN A 1 132 ? -13.324 -24.722 -7.259 1.00 57.19 132 ASN A C 1
ATOM 1029 O O . ASN A 1 132 ? -12.103 -24.657 -7.150 1.00 57.19 132 ASN A O 1
ATOM 1033 N N . ARG A 1 133 ? -13.944 -25.663 -7.980 1.00 60.81 133 ARG A N 1
ATOM 1034 C CA . ARG A 1 133 ? -13.302 -26.741 -8.763 1.00 60.81 133 ARG A CA 1
ATOM 1035 C C . ARG A 1 133 ? -12.307 -26.271 -9.843 1.00 60.81 133 ARG A C 1
ATOM 1037 O O . ARG A 1 133 ? -11.837 -27.088 -10.621 1.00 60.81 133 ARG A O 1
ATOM 1044 N N . PHE A 1 134 ? -12.004 -24.979 -9.904 1.00 59.25 134 PHE A N 1
ATOM 1045 C CA . PHE A 1 134 ? -11.074 -24.370 -10.845 1.00 59.25 134 PHE A CA 1
ATOM 1046 C C . PHE A 1 134 ? -9.875 -23.847 -10.065 1.00 59.25 134 PHE A C 1
ATOM 1048 O O . PHE A 1 134 ? -9.968 -22.854 -9.331 1.00 59.25 134 PHE A O 1
ATOM 1055 N N . SER A 1 135 ? -8.767 -24.573 -10.188 1.00 63.50 135 SER A N 1
ATOM 1056 C CA . SER A 1 135 ? -7.552 -24.368 -9.402 1.00 63.50 135 SER A CA 1
ATOM 1057 C C . SER A 1 135 ? -6.713 -23.205 -9.922 1.00 63.50 135 SER A C 1
ATOM 1059 O O . SER A 1 135 ? -5.896 -22.670 -9.174 1.00 63.50 135 SER A O 1
ATOM 1061 N N . THR A 1 136 ? -6.923 -22.782 -11.171 1.00 74.69 136 THR A N 1
ATOM 1062 C CA . THR A 1 136 ? -6.105 -21.739 -11.798 1.00 74.69 136 THR A CA 1
ATOM 1063 C C . THR A 1 136 ? -6.902 -20.459 -12.102 1.00 74.69 136 THR A C 1
ATOM 1065 O O . THR A 1 136 ? -8.083 -20.516 -12.468 1.00 74.69 136 THR A O 1
ATOM 1068 N N . PRO A 1 137 ? -6.294 -19.268 -11.942 1.00 67.81 137 PRO A N 1
ATOM 1069 C CA . PRO A 1 137 ? -6.878 -17.997 -12.385 1.00 67.81 137 PRO A CA 1
ATOM 1070 C C . PRO A 1 137 ? -7.230 -17.967 -13.880 1.00 67.81 137 PRO A C 1
ATOM 1072 O O . PRO A 1 137 ? -8.153 -17.260 -14.287 1.00 67.81 137 PRO A O 1
ATOM 1075 N N . GLU A 1 138 ? -6.512 -18.730 -14.697 1.00 73.75 138 GLU A N 1
ATOM 1076 C CA . GLU A 1 138 ? -6.679 -18.814 -16.146 1.00 73.75 138 GLU A CA 1
ATOM 1077 C C . GLU A 1 138 ? -7.967 -19.554 -16.526 1.00 73.75 138 GLU A C 1
ATOM 1079 O O . GLU A 1 138 ? -8.734 -19.057 -17.350 1.00 73.75 138 GLU A O 1
ATOM 1084 N N . GLU A 1 139 ? -8.270 -20.676 -15.867 1.00 76.94 139 GLU A N 1
ATOM 1085 C CA . GLU A 1 139 ? -9.540 -21.395 -16.051 1.00 76.94 139 GLU A CA 1
ATOM 1086 C C . GLU A 1 139 ? -10.739 -20.522 -15.672 1.00 76.94 139 GLU A C 1
ATOM 1088 O O . GLU A 1 139 ? -11.739 -20.488 -16.386 1.00 76.94 139 GLU A O 1
ATOM 1093 N N . LYS A 1 140 ? -10.620 -19.743 -14.589 1.00 73.44 140 LYS A N 1
ATOM 1094 C CA . LYS A 1 140 ? -11.667 -18.800 -14.164 1.00 73.44 140 LYS A CA 1
ATOM 1095 C C . LYS A 1 140 ? -11.898 -17.697 -15.194 1.00 73.44 140 LYS A C 1
ATOM 1097 O O . LYS A 1 140 ? -13.037 -17.297 -15.415 1.00 73.44 140 LYS A O 1
ATOM 1102 N N . ARG A 1 141 ? -10.832 -17.219 -15.843 1.00 73.44 141 ARG A N 1
ATOM 1103 C CA . ARG A 1 141 ? -10.933 -16.239 -16.936 1.00 73.44 141 ARG A CA 1
ATOM 1104 C C . ARG A 1 141 ? -11.583 -16.834 -18.181 1.00 73.44 141 ARG A C 1
ATOM 1106 O O . ARG A 1 141 ? -12.320 -16.119 -18.846 1.00 73.44 141 ARG A O 1
ATOM 1113 N N . GLY A 1 142 ? -11.371 -18.122 -18.454 1.00 78.12 142 GLY A N 1
ATOM 1114 C CA . GLY A 1 142 ? -12.016 -18.833 -19.562 1.00 78.12 142 GLY A CA 1
ATOM 1115 C C . GLY A 1 142 ? -13.535 -19.000 -19.421 1.00 78.12 142 GLY A C 1
ATOM 1116 O O . GLY A 1 142 ? -14.206 -19.251 -20.416 1.00 78.12 142 GLY A O 1
ATOM 1117 N N . LEU A 1 143 ? -14.089 -18.842 -18.213 1.00 78.19 143 LEU A N 1
ATOM 1118 C CA . LEU A 1 143 ? -15.539 -18.869 -17.972 1.00 78.19 143 LEU A CA 1
ATOM 1119 C C . LEU A 1 143 ? -16.220 -17.524 -18.238 1.00 78.19 143 LEU A C 1
ATOM 1121 O O . LEU A 1 143 ? -17.446 -17.468 -18.346 1.00 78.19 143 LEU A O 1
ATOM 1125 N N . LEU A 1 144 ? -15.450 -16.437 -18.287 1.00 80.50 144 LEU A N 1
ATOM 1126 C CA . LEU A 1 144 ? -15.997 -15.118 -18.553 1.00 80.50 144 LEU A CA 1
ATOM 1127 C C . LEU A 1 144 ? -16.131 -14.917 -20.066 1.00 80.50 144 LEU A C 1
ATOM 1129 O O . LEU A 1 144 ? -15.250 -15.341 -20.818 1.00 80.50 144 LEU A O 1
ATOM 1133 N N . PRO A 1 145 ? -17.203 -14.248 -20.525 1.00 79.44 145 PRO A N 1
ATOM 1134 C CA . PRO A 1 145 ? -17.307 -13.828 -21.912 1.00 79.44 145 PRO A CA 1
ATOM 1135 C C . PRO A 1 145 ? -16.046 -13.072 -22.337 1.00 79.44 145 PRO A C 1
ATOM 1137 O O . PRO A 1 145 ? -15.563 -12.195 -21.619 1.00 79.44 145 PRO A O 1
ATOM 1140 N N . THR A 1 146 ? -15.509 -13.423 -23.505 1.00 80.12 146 THR A N 1
ATOM 1141 C CA . THR A 1 146 ? -14.318 -12.768 -24.066 1.00 80.12 146 THR A CA 1
ATOM 1142 C C . THR A 1 146 ? -14.587 -11.298 -24.392 1.00 80.12 146 THR A C 1
ATOM 1144 O O . THR A 1 146 ? -13.682 -10.472 -24.328 1.00 80.12 146 THR A O 1
ATOM 1147 N N . GLU A 1 147 ? -15.842 -10.970 -24.695 1.00 81.12 147 GLU A N 1
ATOM 1148 C CA . GLU A 1 147 ? -16.302 -9.616 -24.971 1.00 81.12 147 GLU A CA 1
ATOM 1149 C C . GLU A 1 147 ? -17.037 -9.058 -23.750 1.00 81.12 147 GLU A C 1
ATOM 1151 O O . GLU A 1 147 ? -18.000 -9.644 -23.250 1.00 81.12 147 GLU A O 1
ATOM 1156 N N . CYS A 1 148 ? -16.570 -7.913 -23.257 1.00 82.50 148 CYS A N 1
ATOM 1157 C CA . CYS A 1 148 ? -17.217 -7.169 -22.187 1.00 82.50 148 CYS A CA 1
ATOM 1158 C C . CYS A 1 148 ? -17.987 -5.975 -22.761 1.00 82.50 148 CYS A C 1
ATOM 1160 O O . CYS A 1 148 ? -17.651 -5.458 -23.823 1.00 82.50 148 CYS A O 1
ATOM 1162 N N . GLY A 1 149 ? -19.017 -5.517 -22.047 1.00 79.62 149 GLY A N 1
ATOM 1163 C CA . GLY A 1 149 ? -19.686 -4.260 -22.393 1.00 79.62 149 GLY A CA 1
ATOM 1164 C C . GLY A 1 149 ? -20.499 -4.288 -23.692 1.00 79.62 149 GLY A C 1
ATOM 1165 O O . GLY A 1 149 ? -20.721 -3.236 -24.275 1.00 79.62 149 GLY A O 1
ATOM 1166 N N . VAL A 1 150 ? -20.946 -5.464 -24.146 1.00 80.06 150 VAL A N 1
ATOM 1167 C CA . VAL A 1 150 ? -21.869 -5.592 -25.285 1.00 80.06 150 VAL A CA 1
ATOM 1168 C C . VAL A 1 150 ? -23.248 -5.026 -24.925 1.00 80.06 150 VAL A C 1
ATOM 1170 O O . VAL A 1 150 ? -24.040 -5.705 -24.268 1.00 80.06 150 VAL A O 1
ATOM 1173 N N . ASP A 1 151 ? -23.549 -3.802 -25.357 1.00 73.69 151 ASP A N 1
ATOM 1174 C CA . ASP A 1 151 ? -24.913 -3.283 -25.408 1.00 73.69 151 ASP A CA 1
ATOM 1175 C C . ASP A 1 151 ? -25.492 -3.451 -26.818 1.00 73.69 151 ASP A C 1
ATOM 1177 O O . ASP A 1 151 ? -24.851 -3.224 -27.845 1.00 73.69 151 ASP A O 1
ATOM 1181 N N . THR A 1 152 ? -26.740 -3.902 -26.891 1.00 67.94 152 THR A N 1
ATOM 1182 C CA . THR A 1 152 ? -27.466 -3.992 -28.170 1.00 67.94 152 THR A CA 1
ATOM 1183 C C . THR A 1 152 ? -28.267 -2.719 -28.464 1.00 67.94 152 THR A C 1
ATOM 1185 O O . THR A 1 152 ? -28.838 -2.577 -29.548 1.00 67.94 152 THR A O 1
ATOM 1188 N N . TYR A 1 153 ? -28.268 -1.757 -27.534 1.00 66.56 153 TYR A N 1
ATOM 1189 C CA . TYR A 1 153 ? -29.028 -0.517 -27.625 1.00 66.56 153 TYR A CA 1
ATOM 1190 C C . TYR A 1 153 ? -28.382 0.487 -28.595 1.00 66.56 153 TYR A C 1
ATOM 1192 O O . TYR A 1 153 ? -27.299 1.016 -28.357 1.00 66.56 153 TYR A O 1
ATOM 1200 N N . ARG A 1 154 ? -29.077 0.803 -29.694 1.00 65.56 154 ARG A N 1
ATOM 1201 C CA . ARG A 1 154 ? -28.680 1.840 -30.671 1.00 65.56 154 ARG A CA 1
ATOM 1202 C C . ARG A 1 154 ? -29.820 2.821 -30.971 1.00 65.56 154 ARG A C 1
ATOM 1204 O O . ARG A 1 154 ? -30.104 3.111 -32.132 1.00 65.56 154 ARG A O 1
ATOM 1211 N N . GLY A 1 155 ? -30.504 3.303 -29.932 1.00 65.38 155 GLY A N 1
ATOM 1212 C CA . GLY A 1 155 ? -31.646 4.221 -30.047 1.00 65.38 155 GLY A CA 1
ATOM 1213 C C . GLY A 1 155 ? -31.348 5.653 -29.569 1.00 65.38 155 GLY A C 1
ATOM 1214 O O . GLY A 1 155 ? -30.470 5.842 -28.724 1.00 65.38 155 GLY A O 1
ATOM 1215 N N . PRO A 1 156 ? -32.066 6.687 -30.057 1.00 59.69 156 PRO A N 1
ATOM 1216 C CA . PRO A 1 156 ? -31.929 8.058 -29.559 1.00 59.69 156 PRO A CA 1
ATOM 1217 C C . PRO A 1 156 ? -32.215 8.141 -28.054 1.00 59.69 156 PRO A C 1
ATOM 1219 O O . PRO A 1 156 ? -33.026 7.388 -27.524 1.00 59.69 156 PRO A O 1
ATOM 1222 N N . VAL A 1 157 ? -31.585 9.092 -27.361 1.00 63.47 157 VAL A N 1
ATOM 1223 C CA . VAL A 1 157 ? -31.690 9.306 -25.903 1.00 63.47 157 VAL A CA 1
ATOM 1224 C C . VAL A 1 157 ? -33.057 9.909 -25.529 1.00 63.47 157 VAL A C 1
ATOM 1226 O O . VAL A 1 157 ? -33.141 11.026 -25.027 1.00 63.47 157 VAL A O 1
ATOM 1229 N N . ARG A 1 158 ? -34.162 9.212 -25.823 1.00 62.06 158 ARG A N 1
ATOM 1230 C CA . ARG A 1 158 ? -35.526 9.656 -25.481 1.00 62.06 158 ARG A CA 1
ATOM 1231 C C . ARG A 1 158 ? -36.044 9.063 -24.163 1.00 62.06 158 ARG A C 1
ATOM 1233 O O . ARG A 1 158 ? -37.192 9.286 -23.806 1.00 62.06 158 ARG A O 1
ATOM 1240 N N . GLY A 1 159 ? -35.186 8.386 -23.398 1.00 69.94 159 GLY A N 1
ATOM 1241 C CA . GLY A 1 159 ? -35.561 7.805 -22.106 1.00 69.94 159 GLY A CA 1
ATOM 1242 C C . GLY A 1 159 ? -36.591 6.688 -22.262 1.00 69.94 159 GLY A C 1
ATOM 1243 O O . GLY A 1 159 ? -37.628 6.705 -21.607 1.00 69.94 159 GLY A O 1
ATOM 1244 N N . GLU A 1 160 ? -36.330 5.750 -23.170 1.00 74.69 160 GLU A N 1
ATOM 1245 C CA . GLU A 1 160 ? -37.172 4.569 -23.361 1.00 74.69 160 GLU A CA 1
ATOM 1246 C C . GLU A 1 160 ? -36.786 3.466 -22.364 1.00 74.69 160 GLU A C 1
ATOM 1248 O O . GLU A 1 160 ? -35.641 3.381 -21.912 1.00 74.69 160 GLU A O 1
ATOM 1253 N N . GLN A 1 161 ? -37.762 2.646 -21.969 1.00 79.50 161 GLN A N 1
ATOM 1254 C CA . GLN A 1 161 ? -37.535 1.533 -21.050 1.00 79.50 161 GLN A CA 1
ATOM 1255 C C . GLN A 1 161 ? -36.623 0.493 -21.714 1.00 79.50 161 GLN A C 1
ATOM 1257 O O . GLN A 1 161 ? -36.913 0.041 -22.817 1.00 79.50 161 GLN A O 1
ATOM 1262 N N . ALA A 1 162 ? -35.554 0.092 -21.022 1.00 80.75 162 ALA A N 1
ATOM 1263 C CA . ALA A 1 162 ? -34.649 -0.947 -21.503 1.00 80.75 162 ALA A CA 1
ATOM 1264 C C . ALA A 1 162 ? -35.384 -2.284 -21.693 1.00 80.75 162 ALA A C 1
ATOM 1266 O O . ALA A 1 162 ? -36.157 -2.712 -20.824 1.00 80.75 162 ALA A O 1
ATOM 1267 N N . GLY A 1 163 ? -35.115 -2.943 -22.817 1.00 78.00 163 GLY A N 1
ATOM 1268 C CA . GLY A 1 163 ? -35.565 -4.292 -23.112 1.00 78.00 163 GLY A CA 1
ATOM 1269 C C . GLY A 1 163 ? -34.869 -5.339 -22.243 1.00 78.00 163 GLY A C 1
ATOM 1270 O O . GLY A 1 163 ? -33.865 -5.091 -21.566 1.00 78.00 163 GLY A O 1
ATOM 1271 N N . LEU A 1 164 ? -35.421 -6.551 -22.249 1.00 77.00 164 LEU A N 1
ATOM 1272 C CA . LEU A 1 164 ? -34.804 -7.679 -21.565 1.00 77.00 164 LEU A CA 1
ATOM 1273 C C . LEU A 1 164 ? -33.487 -8.038 -22.275 1.00 77.00 164 LEU A C 1
ATOM 1275 O O . LEU A 1 164 ? -33.498 -8.328 -23.465 1.00 77.00 164 LEU A O 1
ATOM 1279 N N . PHE A 1 165 ? -32.384 -8.059 -21.520 1.00 79.62 165 PHE A N 1
ATOM 1280 C CA . PHE A 1 165 ? -31.010 -8.324 -21.986 1.00 79.62 165 PHE A CA 1
ATOM 1281 C C . PHE A 1 165 ? -30.307 -7.210 -22.783 1.00 79.62 165 PHE A C 1
ATOM 1283 O O . PHE A 1 165 ? -29.193 -7.442 -23.245 1.00 79.62 165 PHE A O 1
ATOM 1290 N N . ASP A 1 166 ? -30.860 -5.994 -22.869 1.00 83.88 166 ASP A N 1
ATOM 1291 C CA . ASP A 1 166 ? -30.163 -4.855 -23.507 1.00 83.88 166 ASP A CA 1
ATOM 1292 C C . ASP A 1 166 ? -28.832 -4.522 -22.816 1.00 83.88 166 ASP A C 1
ATOM 1294 O O . ASP A 1 166 ? -27.866 -4.105 -23.455 1.00 83.88 166 ASP A O 1
ATOM 1298 N N . PHE A 1 167 ? -28.790 -4.753 -21.501 1.00 86.19 167 PHE A N 1
ATOM 1299 C CA . PHE A 1 167 ? -27.644 -4.510 -20.631 1.00 86.19 167 PHE A CA 1
ATOM 1300 C C . PHE A 1 167 ? -27.378 -5.757 -19.774 1.00 86.19 167 PHE A C 1
ATOM 1302 O O . PHE A 1 167 ? -27.842 -5.840 -18.629 1.00 86.19 167 PHE A O 1
ATOM 1309 N N . PRO A 1 168 ? -26.653 -6.758 -20.311 1.00 83.12 168 PRO A N 1
ATOM 1310 C CA . PRO A 1 168 ? -26.455 -8.056 -19.658 1.00 83.12 168 PRO A CA 1
ATOM 1311 C C . PRO A 1 168 ? -25.723 -7.999 -18.309 1.00 83.12 168 PRO A C 1
ATOM 1313 O O . PRO A 1 168 ? -25.797 -8.943 -17.528 1.00 83.12 168 PRO A O 1
ATOM 1316 N N . TRP A 1 169 ? -25.018 -6.904 -18.022 1.00 85.50 169 TRP A N 1
ATOM 1317 C CA . TRP A 1 169 ? -24.310 -6.684 -16.755 1.00 85.50 169 TRP A CA 1
ATOM 1318 C C . TRP A 1 169 ? -25.176 -6.080 -15.645 1.00 85.50 169 TRP A C 1
ATOM 1320 O O . TRP A 1 169 ? -24.684 -5.887 -14.532 1.00 85.50 169 TRP A O 1
ATOM 1330 N N . ASN A 1 170 ? -26.442 -5.751 -15.910 1.00 86.75 170 ASN A N 1
ATOM 1331 C CA . ASN A 1 170 ? -27.315 -5.202 -14.878 1.00 86.75 170 ASN A CA 1
ATOM 1332 C C . ASN A 1 170 ? -27.583 -6.239 -13.777 1.00 86.75 170 ASN A C 1
ATOM 1334 O O . ASN A 1 170 ? -28.022 -7.356 -14.044 1.00 86.75 170 ASN A O 1
ATOM 1338 N N . VAL A 1 171 ? -27.363 -5.841 -12.522 1.00 89.25 171 VAL A N 1
ATOM 1339 C CA . VAL A 1 171 ? -27.568 -6.683 -11.338 1.00 89.25 171 VAL A CA 1
ATOM 1340 C C . VAL A 1 171 ? -28.370 -5.934 -10.278 1.00 89.25 171 VAL A C 1
ATOM 1342 O O . VAL A 1 171 ? -28.161 -4.746 -10.042 1.00 89.25 171 VAL A O 1
ATOM 1345 N N . LEU A 1 172 ? -29.288 -6.643 -9.620 1.00 89.88 172 LEU A N 1
ATOM 1346 C CA . LEU A 1 172 ? 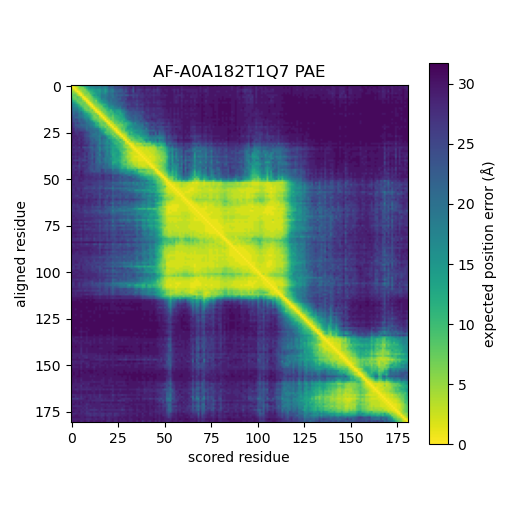-30.049 -6.137 -8.482 1.00 89.88 172 LEU A CA 1
ATOM 1347 C C . LEU A 1 172 ? -29.542 -6.797 -7.198 1.00 89.88 172 LEU A C 1
ATOM 1349 O O . LEU A 1 172 ? -29.600 -8.018 -7.059 1.00 89.88 172 LEU A O 1
ATOM 1353 N N . ILE A 1 173 ? -29.092 -5.989 -6.239 1.00 90.44 173 ILE A N 1
ATOM 1354 C CA . ILE A 1 173 ? -28.702 -6.465 -4.909 1.00 90.44 173 ILE A CA 1
ATOM 1355 C C . ILE A 1 173 ? -29.841 -6.156 -3.940 1.00 90.44 173 ILE A C 1
ATOM 1357 O O . ILE A 1 173 ? -30.150 -4.994 -3.679 1.00 90.44 173 ILE A O 1
ATOM 1361 N N . GLN A 1 174 ? -30.468 -7.198 -3.394 1.00 90.75 174 GLN A N 1
ATOM 1362 C CA . GLN A 1 174 ? -31.531 -7.057 -2.401 1.00 90.75 174 GLN A CA 1
ATOM 1363 C C . GLN A 1 174 ? -31.033 -7.465 -1.013 1.00 90.75 174 GLN A C 1
ATOM 1365 O O . GLN A 1 174 ? -30.618 -8.602 -0.795 1.00 90.75 174 GLN A O 1
ATOM 1370 N N . HIS A 1 175 ? -31.141 -6.556 -0.045 1.00 88.31 175 HIS A N 1
ATOM 1371 C CA . HIS A 1 175 ? -30.850 -6.851 1.355 1.00 88.31 175 HIS A CA 1
ATOM 1372 C C . HIS A 1 175 ? -32.115 -7.317 2.082 1.00 88.31 175 HIS A C 1
ATOM 1374 O O . HIS A 1 175 ? -33.158 -6.667 2.010 1.00 88.31 175 HIS A O 1
ATOM 1380 N N . ARG A 1 176 ? -32.022 -8.420 2.833 1.00 86.19 176 ARG A N 1
ATOM 1381 C CA . ARG A 1 176 ? -33.059 -8.809 3.799 1.00 86.19 176 ARG A CA 1
ATOM 1382 C C . ARG A 1 176 ? -32.718 -8.221 5.159 1.00 86.19 176 ARG A C 1
ATOM 1384 O O . ARG A 1 176 ? -31.699 -8.569 5.750 1.00 86.19 176 ARG A O 1
ATOM 1391 N N . THR A 1 177 ? -33.576 -7.350 5.670 1.00 85.12 177 THR A N 1
ATOM 1392 C CA . THR A 1 177 ? -33.491 -6.892 7.056 1.00 85.12 177 THR A CA 1
ATOM 1393 C C . THR A 1 177 ? -34.156 -7.925 7.963 1.00 85.12 177 THR A C 1
ATOM 1395 O O . THR A 1 177 ? -35.211 -8.476 7.643 1.00 85.12 177 THR A O 1
ATOM 1398 N N . LYS A 1 178 ? -33.519 -8.246 9.095 1.00 77.25 178 LYS A N 1
ATOM 1399 C CA . LYS A 1 178 ? -34.112 -9.144 10.091 1.00 77.25 178 LYS A CA 1
ATOM 1400 C C . LYS A 1 178 ? -35.313 -8.427 10.704 1.00 77.25 178 LYS A C 1
ATOM 1402 O O . LYS A 1 178 ? -35.152 -7.344 11.264 1.00 77.25 178 LYS A O 1
ATOM 1407 N N . GLY A 1 179 ? -36.501 -9.017 10.574 1.00 73.31 179 GLY A N 1
ATOM 1408 C CA . GLY A 1 179 ? -37.701 -8.519 11.237 1.00 73.31 179 GLY A CA 1
ATOM 1409 C C . GLY A 1 179 ? -37.435 -8.375 12.734 1.00 73.31 179 GLY A C 1
ATOM 1410 O O . GLY A 1 179 ? -36.952 -9.310 13.374 1.00 73.31 179 GLY A O 1
ATOM 1411 N N . ARG A 1 180 ? -37.682 -7.180 13.271 1.00 64.88 180 ARG A N 1
ATOM 1412 C CA . ARG A 1 180 ? -37.669 -6.925 14.710 1.00 64.88 180 ARG A CA 1
ATOM 1413 C C . ARG A 1 180 ? -38.941 -7.571 15.268 1.00 64.88 180 ARG A C 1
ATOM 1415 O O . ARG A 1 180 ? -40.020 -7.023 15.064 1.00 64.88 180 ARG A O 1
ATOM 1422 N N . HIS A 1 181 ? -38.809 -8.769 15.836 1.00 52.25 181 HIS A N 1
ATOM 1423 C CA . HIS A 1 181 ? -39.824 -9.336 16.723 1.00 52.25 181 HIS A CA 1
ATOM 1424 C C . HIS A 1 181 ? -39.785 -8.611 18.064 1.00 52.25 181 HIS A C 1
ATOM 1426 O O . HIS A 1 181 ? -38.658 -8.279 18.504 1.00 52.25 181 HIS A O 1
#

Organism: NCBI:txid74869

InterPro domains:
  IPR022700 Proteinase, regulatory CLIP domain [PF12032] (57-109)
  IPR022700 Proteinase, regulatory CLIP domain [PS51888] (56-109)
  IPR022700 Proteinase, regulatory CLIP domain [SM00680] (57-110)
  IPR038565 Proteinase, regulatory CLIP domain superfamily [G3DSA:3.30.1640.30] (52-123)

Secondary structure (DSSP, 8-state):
-------------SSSTTHHHHHHHHHHHHHHHHHHHHHHHHHHH-----PPTT-EEE-TTS-EEEEEEGGG-HHHHHHHTSSS--HHHHHHHHHTEEEEETTEEEEEESS------SS----TTSGGGS--S--SHHHHHHTS-SS---------SS-PPPPTTSSTT-----PPPPP--

Sequence (181 aa):
MNWWNCLDRTGDRSDQLADATAQAVRRHTMSKLVWPILVLCLVAHLKPTVAQYLSSCQNPDGEHGTCVLVRECPFARALLMKQQHSNNDIRYIEAIRCGTLETKALVCCNAPNITRTDKPVEAETIAELVENRFSTPEEKRGLLPTECGVDTYRGPVRGEQAGLFDFPWNVLIQHRTKGRH

Foldseek 3Di:
DDDDDDDDDDDDPPPPPPPPVVVVVVVVVCVVVVVVVVVVVVVVPDDPQAPDFQRWDAAPVRAIFGWHFLVQAPVSVVLVPDPDHDPVSVVRQVRQFRHDDPNTTIGGHHDGNPPPPPDDDDPPPVVPVDPDPDPDPVVVVVPDPPDPDDAPDDDPPPPDDDDDPNGVPDDDDDDDDDDDD